Protein AF-X1S7W1-F1 (afdb_monomer_lite)

Foldseek 3Di:
DPDPPDDDDPVRVVVVCVVDADPVGDDDDDDDDQDPDDDPPQDDDDDPPGDDDPPPPDDDPVNADPPDPDDPVVDPCVVVDDPVNQDPPRPDDPVNVPDPPLPPVRVVVVVVVDDPCPPPVDPPVQPAAEDDLCLQLVDQKDWDWAPLSVQNPPDPPDDTDDDDPPTDIDTDSVHRHDDPDDDDDDDQPPPFDDWDWDWDDPPPDIHTDDTRHTDDHPVVPPPPDPPDD

Radius of gyration: 50.56 Å; chains: 1; bounding box: 89×60×139 Å

Sequence (229 aa):
PTADQDAATRAYVLGRVALRLALTGGTMSGNIIMGGHKVTGLGQPLVQDQALRYSRAEIRNNEIAAAAAIAYSKLNLTGAVKAADIEAAAGIPLTKLEAAVCSETEAATLIANGDVDKLDGFHASELAQLATALLFQANAATGPMVLVSLINDNDTGNAATADAIDEYGEVDFISATLIKRWRQFGTTNNDGVGRWKLQYWDGDAWQDWETDIPTRTTANLVSSLPQSG

Structure (mmCIF, N/CA/C/O backbone):
data_AF-X1S7W1-F1
#
_entry.id   AF-X1S7W1-F1
#
loop_
_atom_site.group_PDB
_atom_site.id
_atom_site.type_symbol
_atom_site.label_atom_id
_atom_site.label_alt_id
_atom_site.label_comp_id
_atom_site.label_asym_id
_atom_site.label_entity_id
_atom_site.label_seq_id
_atom_site.pdbx_PDB_ins_code
_atom_site.Cartn_x
_atom_site.Cartn_y
_atom_site.Cartn_z
_atom_site.occupancy
_atom_site.B_iso_or_equiv
_atom_site.auth_seq_id
_atom_site.auth_comp_id
_atom_site.auth_asym_id
_atom_site.auth_atom_id
_atom_site.pdbx_PDB_model_num
ATOM 1 N N . PRO A 1 1 ? -43.806 -9.057 76.900 1.00 81.94 1 PRO A N 1
ATOM 2 C CA . PRO A 1 1 ? -42.992 -7.856 77.160 1.00 81.94 1 PRO A CA 1
ATOM 3 C C . PRO A 1 1 ? -43.361 -6.719 76.198 1.00 81.94 1 PRO A C 1
ATOM 5 O O . PRO A 1 1 ? -43.155 -6.829 74.990 1.00 81.94 1 PRO A O 1
ATOM 8 N N . THR A 1 2 ? -43.990 -5.687 76.746 1.00 83.38 2 THR A N 1
ATOM 9 C CA . THR A 1 2 ? -44.346 -4.429 76.077 1.00 83.38 2 THR A CA 1
ATOM 10 C C . THR A 1 2 ? -43.413 -3.284 76.473 1.00 83.38 2 THR A C 1
ATOM 12 O O . THR A 1 2 ? -43.259 -2.359 75.684 1.00 83.38 2 THR A O 1
ATOM 15 N N . ALA A 1 3 ? -42.776 -3.356 77.646 1.00 86.69 3 ALA A N 1
ATOM 16 C CA . ALA A 1 3 ? -41.708 -2.452 78.071 1.00 86.69 3 ALA A CA 1
ATOM 17 C C . ALA A 1 3 ? -40.324 -3.119 77.951 1.00 86.69 3 ALA A C 1
ATOM 19 O O . ALA A 1 3 ? -40.213 -4.347 77.993 1.00 86.69 3 ALA A O 1
ATOM 20 N N . ASP A 1 4 ? -39.266 -2.309 77.838 1.00 83.62 4 ASP A N 1
ATOM 21 C CA . ASP A 1 4 ? -37.888 -2.787 77.644 1.00 83.62 4 ASP A CA 1
ATOM 22 C C . ASP A 1 4 ? -37.362 -3.631 78.822 1.00 83.62 4 ASP A C 1
ATOM 24 O O . ASP A 1 4 ? -36.532 -4.515 78.616 1.00 83.62 4 ASP A O 1
ATOM 28 N N . GLN A 1 5 ? -37.847 -3.393 80.049 1.00 91.44 5 GLN A N 1
ATOM 29 C CA . GLN A 1 5 ? -37.446 -4.137 81.255 1.00 91.44 5 GLN A CA 1
ATOM 30 C C . GLN A 1 5 ? -38.358 -5.325 81.592 1.00 91.44 5 GLN A C 1
ATOM 32 O O . GLN A 1 5 ? -38.130 -6.008 82.593 1.00 91.44 5 GLN A O 1
ATOM 37 N N . ASP A 1 6 ? -39.388 -5.594 80.790 1.00 93.19 6 ASP A N 1
ATOM 38 C CA . ASP A 1 6 ? -40.268 -6.728 81.044 1.00 93.19 6 ASP A CA 1
ATOM 39 C C . ASP A 1 6 ? -39.502 -8.048 80.909 1.00 93.19 6 ASP A C 1
ATOM 41 O O . ASP A 1 6 ? -38.810 -8.299 79.917 1.00 93.19 6 ASP A O 1
ATOM 45 N N . ALA A 1 7 ? -39.711 -8.961 81.857 1.00 90.88 7 ALA A N 1
ATOM 46 C CA . ALA A 1 7 ? -39.223 -10.324 81.714 1.00 90.88 7 ALA A CA 1
ATOM 47 C C . ALA A 1 7 ? -39.830 -10.972 80.452 1.00 90.88 7 ALA A C 1
ATOM 49 O O . ALA A 1 7 ? -41.050 -11.020 80.264 1.00 90.88 7 ALA A O 1
ATOM 50 N N . ALA A 1 8 ? -38.972 -11.484 79.569 1.00 92.69 8 ALA A N 1
ATOM 51 C CA . ALA A 1 8 ? -39.379 -12.192 78.362 1.00 92.69 8 ALA A CA 1
ATOM 52 C C . ALA A 1 8 ? -39.206 -13.703 78.540 1.00 92.69 8 ALA A C 1
ATOM 54 O O . ALA A 1 8 ? -38.184 -14.174 79.039 1.00 92.69 8 ALA A O 1
ATOM 55 N N . THR A 1 9 ? -40.186 -14.487 78.087 1.00 93.62 9 THR A N 1
ATOM 56 C CA . THR A 1 9 ? -40.044 -15.946 78.074 1.00 93.62 9 THR A CA 1
ATOM 57 C C . THR A 1 9 ? -38.986 -16.358 77.049 1.00 93.62 9 THR A C 1
ATOM 59 O O . THR A 1 9 ? -38.856 -15.748 75.983 1.00 93.62 9 THR A O 1
ATOM 62 N N . ARG A 1 10 ? -38.243 -17.435 77.332 1.00 94.12 10 ARG A N 1
ATOM 63 C CA . ARG A 1 10 ? -37.229 -17.978 76.410 1.00 94.12 10 ARG A CA 1
ATOM 64 C C . ARG A 1 10 ? -37.803 -18.228 75.012 1.00 94.12 10 ARG A C 1
ATOM 66 O O . ARG A 1 10 ? -37.156 -17.899 74.025 1.00 94.12 10 ARG A O 1
ATOM 73 N N . ALA A 1 11 ? -39.022 -18.764 74.933 1.00 94.06 11 ALA A N 1
ATOM 74 C CA . ALA A 1 11 ? -39.711 -19.019 73.670 1.00 94.06 11 ALA A CA 1
ATOM 75 C C . ALA A 1 11 ? -39.938 -17.732 72.860 1.00 94.06 11 ALA A C 1
AT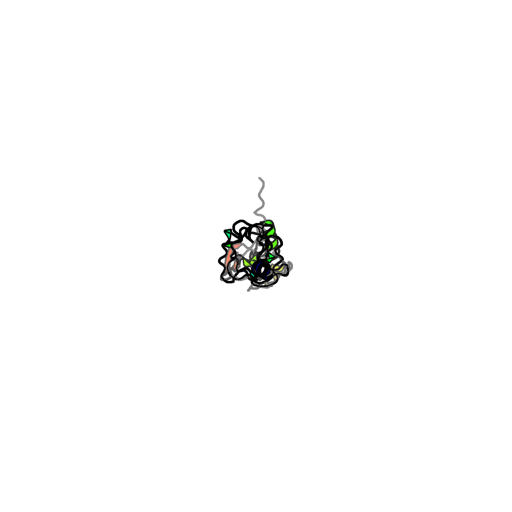OM 77 O O . ALA A 1 11 ? -39.667 -17.711 71.662 1.00 94.06 11 ALA A O 1
ATOM 78 N N . TYR A 1 12 ? -40.360 -16.643 73.514 1.00 93.38 12 TYR A N 1
ATOM 79 C CA . TYR A 1 12 ? -40.532 -15.349 72.854 1.00 93.38 12 TYR A CA 1
ATOM 80 C C . TYR A 1 12 ? -39.203 -14.810 72.308 1.00 93.38 12 TYR A C 1
ATOM 82 O O . TYR A 1 12 ? -39.130 -14.407 71.147 1.00 93.38 12 TYR A O 1
ATOM 90 N N . VAL A 1 13 ? -38.137 -14.839 73.117 1.00 93.00 13 VAL A N 1
ATOM 91 C CA . VAL A 1 13 ? -36.808 -14.362 72.695 1.00 93.00 13 VAL A CA 1
ATOM 92 C C . VAL A 1 13 ? -36.281 -15.185 71.517 1.00 93.00 13 VAL A C 1
ATOM 94 O O . VAL A 1 13 ? -35.845 -14.607 70.522 1.00 93.00 13 VAL A O 1
ATOM 97 N N . LEU A 1 14 ? -36.380 -16.516 71.581 1.00 93.88 14 LEU A N 1
ATOM 98 C CA . LEU A 1 14 ? -35.969 -17.406 70.491 1.00 93.88 14 LEU A CA 1
ATOM 99 C C . LEU A 1 14 ? -36.768 -17.150 69.207 1.00 93.88 14 LEU A C 1
ATOM 101 O O . LEU A 1 14 ? -36.172 -17.067 68.136 1.00 93.88 14 LEU A O 1
ATOM 105 N N . GLY A 1 15 ? -38.084 -16.943 69.312 1.00 92.75 15 GLY A N 1
ATOM 106 C CA . GLY A 1 15 ? -38.931 -16.609 68.166 1.00 92.75 15 GLY A CA 1
ATOM 107 C C . GLY A 1 15 ? -38.526 -15.299 67.486 1.00 92.75 15 GLY A C 1
ATOM 108 O O . GLY A 1 15 ? -38.516 -15.219 66.263 1.00 92.75 15 GLY A O 1
ATOM 109 N N . ARG A 1 16 ? -38.122 -14.278 68.255 1.00 91.62 16 ARG A N 1
ATOM 110 C CA . ARG A 1 16 ? -37.610 -13.013 67.697 1.00 91.62 16 ARG A CA 1
ATOM 111 C C . ARG A 1 16 ? -36.229 -13.162 67.061 1.00 91.62 16 ARG A C 1
ATOM 113 O O . ARG A 1 16 ? -35.977 -12.559 66.022 1.00 91.62 16 ARG A O 1
ATOM 120 N N . VAL A 1 17 ? -35.328 -13.924 67.683 1.00 92.19 17 VAL A N 1
ATOM 121 C CA . VAL A 1 17 ? -33.969 -14.158 67.164 1.00 92.19 17 VAL A CA 1
ATOM 122 C C . VAL A 1 17 ? -34.005 -14.954 65.860 1.00 92.19 17 VAL A C 1
ATOM 124 O O . VAL A 1 17 ? -33.255 -14.625 64.949 1.00 92.19 17 VAL A O 1
ATOM 127 N N . ALA A 1 18 ? -34.917 -15.920 65.730 1.00 90.62 18 ALA A N 1
ATOM 128 C CA . ALA A 1 18 ? -35.082 -16.726 64.519 1.00 90.62 18 ALA A CA 1
ATOM 129 C C . ALA A 1 18 ? -35.488 -15.919 63.268 1.00 90.62 18 ALA A C 1
ATOM 131 O O . ALA A 1 18 ? -35.354 -16.415 62.155 1.00 90.62 18 ALA A O 1
ATOM 132 N N . LEU A 1 19 ? -35.957 -14.676 63.432 1.00 90.25 19 LEU A N 1
ATOM 133 C CA . LEU A 1 19 ? -36.280 -13.765 62.326 1.00 90.25 19 LEU A CA 1
ATOM 134 C C . LEU A 1 19 ? -35.071 -12.947 61.838 1.00 90.25 19 LEU A C 1
ATOM 136 O O . LEU A 1 19 ? -35.206 -12.152 60.910 1.00 90.25 19 LEU A O 1
ATOM 140 N N . ARG A 1 20 ? -33.904 -13.079 62.480 1.00 90.88 20 ARG A N 1
ATOM 141 C CA . ARG A 1 20 ? -32.674 -12.359 62.125 1.00 90.88 20 ARG A CA 1
ATOM 142 C C . ARG A 1 20 ? -31.695 -13.286 61.409 1.00 90.88 20 ARG A C 1
ATOM 144 O O . ARG A 1 20 ? -31.643 -14.480 61.687 1.00 90.88 20 ARG A O 1
ATOM 151 N N . LEU A 1 21 ? -30.870 -12.717 60.532 1.00 90.69 21 LEU A N 1
ATOM 152 C CA . LEU A 1 21 ? -29.753 -13.435 59.918 1.00 90.69 21 LEU A CA 1
ATOM 153 C C . LEU A 1 21 ? -28.643 -13.674 60.954 1.00 90.69 21 LEU A C 1
ATOM 155 O O . LEU A 1 21 ? -28.304 -12.770 61.721 1.00 90.69 21 LEU A O 1
ATOM 159 N N . ALA A 1 22 ? -28.069 -14.877 60.979 1.00 90.38 22 ALA A N 1
ATOM 160 C CA . ALA A 1 22 ? -26.964 -15.201 61.877 1.00 90.38 22 ALA A CA 1
ATOM 161 C C . ALA A 1 22 ? -25.649 -14.527 61.436 1.00 90.38 22 ALA A C 1
ATOM 163 O O . ALA A 1 22 ? -25.428 -14.271 60.254 1.00 90.38 22 ALA A O 1
ATOM 164 N N . LEU A 1 23 ? -24.736 -14.293 62.387 1.00 90.56 23 LEU A N 1
ATOM 165 C CA . LEU A 1 23 ? -23.399 -13.726 62.129 1.00 90.56 23 LEU A CA 1
ATOM 166 C C . LEU A 1 23 ? -22.520 -14.633 61.257 1.00 90.56 23 LEU A C 1
ATOM 168 O O . LEU A 1 23 ? -21.666 -14.147 60.524 1.00 90.56 23 LEU A O 1
ATOM 172 N N . THR A 1 24 ? -22.752 -15.945 61.308 1.00 91.56 24 THR A N 1
ATOM 173 C CA . THR A 1 24 ? -22.126 -16.936 60.419 1.00 91.56 24 THR A CA 1
ATOM 174 C C . THR A 1 24 ? -22.690 -16.895 58.994 1.00 91.56 24 THR A C 1
ATOM 176 O O . THR A 1 24 ? -22.253 -17.666 58.146 1.00 91.56 24 THR A O 1
ATOM 179 N N . GLY A 1 25 ? -23.668 -16.023 58.730 1.00 88.69 25 GLY A N 1
ATOM 180 C CA . GLY A 1 25 ? -24.408 -15.942 57.478 1.00 88.69 25 GLY A CA 1
ATOM 181 C C . GLY A 1 25 ? -25.674 -16.801 57.469 1.00 88.69 25 GLY A C 1
ATOM 182 O O . GLY A 1 25 ? -26.076 -17.393 58.471 1.00 88.69 25 GLY A O 1
ATOM 183 N N . GLY A 1 26 ? -26.321 -16.836 56.309 1.00 89.38 26 GLY A N 1
ATOM 184 C CA . GLY A 1 26 ? -27.536 -17.598 56.032 1.00 89.38 26 GLY A CA 1
ATOM 185 C C . GLY A 1 26 ? -28.125 -17.190 54.682 1.00 89.38 26 GLY A C 1
ATOM 186 O O . GLY A 1 26 ? -27.604 -16.295 54.015 1.00 89.38 26 GLY A O 1
ATOM 187 N N . THR A 1 27 ? -29.213 -17.836 54.274 1.00 89.94 27 THR A N 1
ATOM 188 C CA . THR A 1 27 ? -29.886 -17.534 53.006 1.00 89.94 27 THR A CA 1
ATOM 189 C C . THR A 1 27 ? -30.997 -16.519 53.234 1.00 89.94 27 THR A C 1
ATOM 191 O O . THR A 1 27 ? -31.949 -16.782 53.964 1.00 89.94 27 THR A O 1
ATOM 194 N N . MET A 1 28 ? -30.899 -15.367 52.578 1.00 91.19 28 MET A N 1
ATOM 195 C CA . MET A 1 28 ? -32.043 -14.478 52.386 1.00 91.19 28 MET A CA 1
ATOM 196 C C . MET A 1 28 ? -32.715 -14.856 51.064 1.00 91.19 28 MET A C 1
ATOM 198 O O . MET A 1 28 ? -32.025 -15.104 50.078 1.00 91.19 28 MET A O 1
ATOM 202 N N . SER A 1 29 ? -34.044 -14.936 51.043 1.00 89.25 29 SER A N 1
ATOM 203 C CA . SER A 1 29 ? -34.818 -15.211 49.826 1.00 89.25 29 SER A CA 1
ATOM 204 C C . SER A 1 29 ? -35.729 -14.030 49.499 1.00 89.25 29 SER A C 1
ATOM 206 O O . SER A 1 29 ? -36.158 -13.305 50.397 1.00 89.25 29 SER A O 1
ATOM 208 N N . GLY A 1 30 ? -36.002 -13.831 48.207 1.00 92.94 30 GLY A N 1
ATOM 209 C CA . GLY A 1 30 ? -36.738 -12.670 47.704 1.00 92.94 30 GLY A CA 1
ATOM 210 C C . GLY A 1 30 ? -35.870 -11.420 47.520 1.00 92.94 30 GLY A C 1
ATOM 211 O O . GLY A 1 30 ? -34.664 -11.420 47.767 1.00 92.94 30 GLY A O 1
ATOM 212 N N . ASN A 1 31 ? -36.498 -10.343 47.049 1.00 92.44 31 ASN A N 1
ATOM 213 C CA . ASN A 1 31 ? -35.814 -9.079 46.779 1.00 92.44 31 ASN A CA 1
ATOM 214 C C . ASN A 1 31 ? -35.481 -8.346 48.086 1.00 92.44 31 ASN A C 1
ATOM 216 O O . ASN A 1 31 ? -36.351 -8.159 48.936 1.00 92.44 31 ASN A O 1
ATOM 220 N N . ILE A 1 32 ? -34.247 -7.853 48.207 1.00 92.38 32 ILE A N 1
ATOM 221 C CA . ILE A 1 32 ? -33.815 -7.001 49.321 1.00 92.38 32 ILE A CA 1
ATOM 222 C C . ILE A 1 32 ? -33.783 -5.549 48.839 1.00 92.38 32 ILE A C 1
ATOM 224 O O . ILE A 1 32 ? -32.944 -5.170 48.023 1.00 92.38 32 ILE A O 1
ATOM 228 N N . ILE A 1 33 ? -34.692 -4.721 49.350 1.00 93.25 33 ILE A N 1
ATOM 229 C CA . ILE A 1 33 ? -34.728 -3.285 49.049 1.00 93.25 33 ILE A CA 1
ATOM 230 C C . ILE A 1 33 ? -33.771 -2.563 50.008 1.00 93.25 33 ILE A C 1
ATOM 232 O O . ILE A 1 33 ? -34.064 -2.435 51.192 1.00 93.25 33 ILE A O 1
ATOM 236 N N . MET A 1 34 ? -32.637 -2.073 49.497 1.00 92.19 34 MET A N 1
ATOM 237 C CA . MET A 1 34 ? -31.621 -1.352 50.290 1.00 92.19 34 MET A CA 1
ATOM 238 C C . MET A 1 34 ? -31.786 0.177 50.277 1.00 92.19 34 MET A C 1
ATOM 240 O O . MET A 1 34 ? -31.045 0.883 50.961 1.00 92.19 34 MET A O 1
ATOM 244 N N . GLY A 1 35 ? -32.734 0.714 49.502 1.00 94.19 35 GLY A N 1
ATOM 245 C CA . GLY A 1 35 ? -32.912 2.160 49.344 1.00 94.19 35 GLY A CA 1
ATOM 246 C C . GLY A 1 35 ? -31.608 2.856 48.927 1.00 94.19 35 GLY A C 1
ATOM 247 O O . GLY A 1 35 ? -30.903 2.385 48.041 1.00 94.19 35 GLY A O 1
ATOM 248 N N . GLY A 1 36 ? -31.272 3.964 49.592 1.00 92.44 36 GLY A N 1
ATOM 249 C CA . GLY A 1 36 ? -30.003 4.679 49.399 1.00 92.44 36 GLY A CA 1
ATOM 250 C C . GLY A 1 36 ? -28.839 4.173 50.263 1.00 92.44 36 GLY A C 1
ATOM 251 O O . GLY A 1 36 ? -27.801 4.835 50.329 1.00 92.44 36 GLY A O 1
ATOM 252 N N . HIS A 1 37 ? -28.994 3.053 50.979 1.00 93.62 37 HIS A N 1
ATOM 253 C CA . HIS A 1 37 ? -27.964 2.559 51.892 1.00 93.62 37 HIS A CA 1
ATOM 254 C C . HIS A 1 37 ? -26.815 1.873 51.142 1.00 93.62 37 HIS A C 1
ATOM 256 O O . HIS A 1 37 ? -27.015 1.104 50.203 1.00 93.62 37 HIS A O 1
ATOM 262 N N . LYS A 1 38 ? -25.580 2.131 51.590 1.00 90.44 38 LYS A N 1
ATOM 263 C CA . LYS A 1 38 ? -24.372 1.511 51.034 1.00 90.44 38 LYS A CA 1
ATOM 264 C C . LYS A 1 38 ? -24.205 0.089 51.569 1.00 90.44 38 LYS A C 1
ATOM 266 O O . LYS A 1 38 ? -24.305 -0.126 52.774 1.00 90.44 38 LYS A O 1
ATOM 271 N N . VAL A 1 39 ? -23.841 -0.848 50.696 1.00 89.56 39 VAL A N 1
ATOM 272 C CA . VAL A 1 39 ? -23.351 -2.176 51.094 1.00 89.56 39 VAL A CA 1
ATOM 273 C C . VAL A 1 39 ? -21.827 -2.127 51.134 1.00 89.56 39 VAL A C 1
ATOM 275 O O . VAL A 1 39 ? -21.168 -2.053 50.097 1.00 89.56 39 VAL A O 1
ATOM 278 N N . THR A 1 40 ? -21.254 -2.104 52.334 1.00 88.56 40 THR A N 1
ATOM 279 C CA . THR A 1 40 ? -19.801 -2.061 52.546 1.00 88.56 40 THR A CA 1
ATOM 280 C C . THR A 1 40 ? -19.249 -3.460 52.831 1.00 88.56 40 THR A C 1
ATOM 282 O O . THR A 1 40 ? -19.982 -4.363 53.220 1.00 88.56 40 THR A O 1
ATOM 285 N N . GLY A 1 41 ? -17.951 -3.674 52.584 1.00 86.25 41 GLY A N 1
ATOM 286 C CA . GLY A 1 41 ? -17.286 -4.952 52.890 1.00 86.25 41 GLY A CA 1
ATOM 287 C C . GLY A 1 41 ? -17.560 -6.114 51.921 1.00 86.25 41 GLY A C 1
ATOM 288 O O . GLY A 1 41 ? -17.067 -7.211 52.155 1.00 86.25 41 GLY A O 1
ATOM 289 N N . LEU A 1 42 ? -18.284 -5.897 50.816 1.00 87.44 42 LEU A N 1
ATOM 290 C CA . LEU A 1 42 ? -18.514 -6.903 49.763 1.00 87.44 42 LEU A CA 1
ATOM 291 C C . LEU A 1 42 ? -17.194 -7.446 49.201 1.00 87.44 42 LEU A C 1
ATOM 293 O O . LEU A 1 42 ? -16.434 -6.663 48.646 1.00 87.44 42 LEU A O 1
ATOM 297 N N . GLY A 1 43 ? -16.912 -8.746 49.310 1.00 82.88 43 GLY A N 1
ATOM 298 C CA . GLY A 1 43 ? -15.687 -9.370 48.783 1.00 82.88 43 GLY A CA 1
ATOM 299 C C . GLY A 1 43 ? -15.536 -9.293 47.254 1.00 82.88 43 GLY A C 1
ATOM 300 O O . GLY A 1 43 ? -16.408 -8.786 46.549 1.00 82.88 43 GLY A O 1
ATOM 301 N N . GLN A 1 44 ? -14.406 -9.776 46.723 1.00 79.94 44 GLN A N 1
ATOM 302 C CA . GLN A 1 44 ? -14.259 -9.941 45.272 1.00 79.94 44 GLN A CA 1
ATOM 303 C C . GLN A 1 44 ? -15.141 -11.104 44.792 1.00 79.94 44 GLN A C 1
ATOM 305 O O . GLN A 1 44 ? -15.097 -12.161 45.422 1.00 79.94 44 GLN A O 1
ATOM 310 N N . PRO A 1 45 ? -15.890 -10.951 43.685 1.00 82.19 45 PRO A N 1
ATOM 311 C CA . PRO A 1 45 ? -16.644 -12.062 43.137 1.00 82.19 45 PRO A CA 1
ATOM 312 C C . PRO A 1 45 ? -15.706 -13.099 42.501 1.00 82.19 45 PRO A C 1
ATOM 314 O O . PRO A 1 45 ? -14.786 -12.735 41.765 1.00 82.19 45 PRO A O 1
ATOM 317 N N . LEU A 1 46 ? -15.937 -14.374 42.810 1.00 81.12 46 LEU A N 1
ATOM 318 C CA . LEU A 1 46 ? -15.171 -15.544 42.375 1.00 81.12 46 LEU A CA 1
ATOM 319 C C . LEU A 1 46 ? -15.956 -16.454 41.421 1.00 81.12 46 LEU A C 1
ATOM 321 O O . LEU A 1 46 ? -15.344 -17.192 40.657 1.00 81.12 46 LEU A O 1
ATOM 325 N N . VAL A 1 47 ? -17.291 -16.414 41.464 1.00 81.19 47 VAL A N 1
ATOM 326 C CA . VAL A 1 47 ? -18.173 -17.259 40.643 1.00 81.19 47 VAL A CA 1
ATOM 327 C C . VAL A 1 47 ? -19.341 -16.455 40.076 1.00 81.19 47 VAL A C 1
ATOM 329 O O . VAL A 1 47 ? -19.593 -15.322 40.496 1.00 81.19 47 VAL A O 1
ATOM 332 N N . GLN A 1 48 ? -20.045 -17.059 39.118 1.00 77.50 48 GLN A N 1
ATOM 333 C CA . GLN A 1 48 ? -21.293 -16.537 38.568 1.00 77.50 48 GLN A CA 1
ATOM 334 C C . GLN A 1 48 ? -22.323 -16.296 39.691 1.00 77.50 48 GLN A C 1
ATOM 336 O O . GLN A 1 48 ? -22.301 -16.970 40.720 1.00 77.50 48 GLN A O 1
ATOM 341 N N . ASP A 1 49 ? -23.179 -15.289 39.506 1.00 81.50 49 ASP A N 1
ATOM 342 C CA . ASP A 1 49 ? -24.246 -14.870 40.434 1.00 81.50 49 ASP A CA 1
ATOM 343 C C . ASP A 1 49 ? -23.795 -14.188 41.741 1.00 81.50 49 ASP A C 1
ATOM 345 O O . ASP A 1 49 ? -24.595 -13.961 42.651 1.00 81.50 49 ASP A O 1
ATOM 349 N N . GLN A 1 50 ? -22.528 -13.780 41.837 1.00 85.25 50 GLN A N 1
ATOM 350 C CA . GLN A 1 50 ? -22.054 -12.918 42.923 1.00 85.25 50 GLN A CA 1
ATOM 351 C C . GLN A 1 50 ? -22.181 -11.426 42.582 1.00 85.25 50 GLN A C 1
ATOM 353 O O . GLN A 1 50 ? -22.096 -11.013 41.427 1.00 85.25 50 GLN A O 1
ATOM 358 N N . ALA A 1 51 ? -22.351 -10.589 43.608 1.00 85.12 51 ALA A N 1
ATOM 359 C CA . ALA A 1 51 ? -22.468 -9.143 43.436 1.00 85.12 51 ALA A CA 1
ATOM 360 C C . ALA A 1 51 ? -21.139 -8.502 42.982 1.00 85.12 51 ALA A C 1
ATOM 362 O O . ALA A 1 51 ? -20.081 -8.734 43.572 1.00 85.12 51 ALA A O 1
ATOM 363 N N . LEU A 1 52 ? -21.205 -7.644 41.958 1.00 79.06 52 LEU A N 1
ATOM 364 C CA . LEU A 1 52 ? -20.067 -6.893 41.416 1.00 79.06 52 LEU A CA 1
ATOM 365 C C . LEU A 1 52 ? -19.965 -5.500 42.062 1.00 79.06 52 LEU A C 1
ATOM 367 O O . LEU A 1 52 ? -20.969 -4.830 42.300 1.00 79.06 52 LEU A O 1
ATOM 371 N N . ARG A 1 53 ? -18.736 -5.032 42.323 1.00 81.12 53 ARG A N 1
ATOM 372 C CA . ARG A 1 53 ? -18.478 -3.639 42.726 1.00 81.12 53 ARG A CA 1
ATOM 373 C C . ARG A 1 53 ? -18.401 -2.762 41.475 1.00 81.12 53 ARG A C 1
ATOM 375 O O . ARG A 1 53 ? -17.642 -3.086 40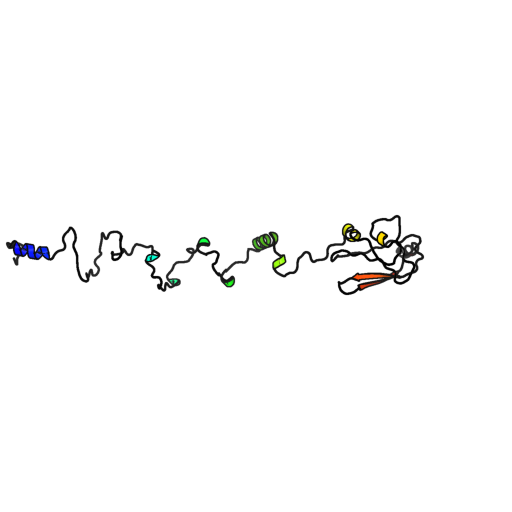.567 1.00 81.12 53 ARG A O 1
ATOM 382 N N . TYR A 1 54 ? -19.070 -1.608 41.485 1.00 70.12 54 TYR A N 1
ATOM 383 C CA . TYR A 1 54 ? -19.031 -0.621 40.390 1.00 70.12 54 TYR A CA 1
ATOM 384 C C . TYR A 1 54 ? -17.604 -0.161 40.014 1.00 70.12 54 TYR A C 1
ATOM 386 O O . TYR A 1 54 ? -17.362 0.273 38.899 1.00 70.12 54 TYR A O 1
ATOM 394 N N . SER A 1 55 ? -16.635 -0.279 40.931 1.00 64.50 55 SER A N 1
ATOM 395 C CA . SER A 1 55 ? -15.245 0.143 40.725 1.00 64.50 55 SER A CA 1
ATOM 396 C C . SER A 1 55 ? -14.317 -0.919 40.121 1.00 64.50 55 SER A C 1
ATOM 398 O O . SER A 1 55 ? -13.108 -0.688 40.089 1.00 64.50 55 SER A O 1
ATOM 400 N N . ARG A 1 56 ? -14.806 -2.088 39.676 1.00 60.03 56 ARG A N 1
ATOM 401 C CA . ARG A 1 56 ? -14.022 -2.862 38.700 1.00 60.03 56 ARG A CA 1
ATOM 402 C C . ARG A 1 56 ? -14.112 -2.091 37.382 1.00 60.03 56 ARG A C 1
ATOM 404 O O . ARG A 1 56 ? -15.047 -2.260 36.619 1.00 60.03 56 ARG A O 1
ATOM 411 N N . ALA A 1 57 ? -13.163 -1.178 37.196 1.00 56.47 57 ALA A N 1
ATOM 412 C CA . ALA A 1 57 ? -13.055 -0.281 36.048 1.00 56.47 57 ALA A CA 1
ATOM 413 C C . ALA A 1 57 ? -12.659 -0.999 34.742 1.00 56.47 57 ALA A C 1
ATOM 415 O O . ALA A 1 57 ? -12.524 -0.355 33.708 1.00 56.47 57 ALA A O 1
ATOM 416 N N . GLU A 1 58 ? -12.474 -2.318 34.784 1.00 70.38 58 GLU A N 1
ATOM 417 C CA . GLU A 1 58 ? -12.077 -3.133 33.642 1.00 70.38 58 GLU A CA 1
ATOM 418 C C . GLU A 1 58 ? -13.208 -4.100 33.306 1.00 70.38 58 GLU A C 1
ATOM 420 O O . GLU A 1 58 ? -13.574 -4.942 34.127 1.00 70.38 58 GLU A O 1
ATOM 425 N N . ILE A 1 59 ? -13.751 -3.954 32.099 1.00 78.94 59 ILE A N 1
ATOM 426 C CA . ILE A 1 59 ? -14.676 -4.907 31.488 1.00 78.94 59 ILE A CA 1
ATOM 427 C C . ILE A 1 59 ? -13.833 -6.058 30.930 1.00 78.94 59 ILE A C 1
ATOM 429 O O . ILE A 1 59 ? -12.923 -5.825 30.135 1.00 78.94 59 ILE A O 1
ATOM 433 N N . ARG A 1 60 ? -14.117 -7.297 31.331 1.00 73.12 60 ARG A N 1
ATOM 434 C CA . ARG A 1 60 ? -13.470 -8.498 30.778 1.00 73.12 60 ARG A CA 1
ATOM 435 C C . ARG A 1 60 ? -14.196 -8.994 29.528 1.00 73.12 60 ARG A C 1
ATOM 437 O O . ARG A 1 60 ? -15.396 -8.789 29.374 1.00 73.12 60 ARG A O 1
ATOM 444 N N . ASN A 1 61 ? -13.501 -9.752 28.676 1.00 72.75 61 ASN A N 1
ATOM 445 C CA . ASN A 1 61 ? -14.083 -10.294 27.437 1.00 72.75 61 ASN A CA 1
ATOM 446 C C . ASN A 1 61 ? -15.347 -11.140 27.668 1.00 72.75 61 ASN A C 1
ATOM 448 O O . ASN A 1 61 ? -16.267 -11.085 26.863 1.00 72.75 61 ASN A O 1
ATOM 452 N N . ASN A 1 62 ? -15.421 -11.900 28.764 1.00 71.25 62 ASN A N 1
ATOM 453 C CA . ASN A 1 62 ? -16.591 -12.723 29.087 1.00 71.25 62 ASN A CA 1
ATOM 454 C C . ASN A 1 62 ? -17.780 -11.922 29.652 1.00 71.25 62 ASN A C 1
ATOM 456 O O . ASN A 1 62 ? -18.875 -12.466 29.760 1.00 71.25 62 ASN A O 1
ATOM 460 N N . GLU A 1 63 ? -17.571 -10.659 30.027 1.00 75.25 63 GLU A N 1
ATOM 461 C CA . GLU A 1 63 ? -18.624 -9.749 30.496 1.00 75.25 63 GLU A CA 1
ATOM 462 C C . GLU A 1 63 ? -19.303 -9.021 29.320 1.00 75.25 63 GLU A C 1
ATOM 464 O O . GLU A 1 63 ? -20.377 -8.443 29.483 1.00 75.25 63 GLU A O 1
ATOM 469 N N . ILE A 1 64 ? -18.718 -9.090 28.119 1.00 81.69 64 ILE A N 1
ATOM 470 C CA . ILE A 1 64 ? -19.316 -8.601 26.877 1.00 81.69 64 ILE A CA 1
ATOM 471 C C . ILE A 1 64 ? -20.062 -9.761 26.214 1.00 81.69 64 ILE A C 1
ATOM 473 O O . ILE A 1 64 ? -19.460 -10.720 25.735 1.00 81.69 64 ILE A O 1
ATOM 477 N N . ALA A 1 65 ? -21.393 -9.687 26.173 1.00 80.69 65 ALA A N 1
ATOM 478 C CA . ALA A 1 65 ? -22.192 -10.670 25.447 1.00 80.69 65 ALA A CA 1
ATOM 479 C C . ALA A 1 65 ? -21.848 -10.651 23.947 1.00 80.69 65 ALA A C 1
ATOM 481 O O . ALA A 1 65 ? -21.654 -9.584 23.370 1.00 80.69 65 ALA A O 1
ATOM 482 N N . ALA A 1 66 ? -21.871 -11.812 23.284 1.00 80.25 66 ALA A N 1
ATOM 483 C CA . ALA A 1 66 ? -21.562 -11.911 21.851 1.00 80.25 66 ALA A CA 1
ATOM 484 C C . ALA A 1 66 ? -22.474 -11.040 20.957 1.00 80.25 66 ALA A C 1
ATOM 486 O O . ALA A 1 66 ? -22.068 -10.624 19.878 1.00 80.25 66 ALA A O 1
ATOM 487 N N . ALA A 1 67 ? -23.693 -10.736 21.416 1.00 82.75 67 ALA A N 1
ATOM 488 C CA . ALA A 1 67 ? -24.656 -9.873 20.726 1.00 82.75 67 ALA A CA 1
ATOM 489 C C . ALA A 1 67 ? -24.657 -8.413 21.229 1.00 82.75 67 ALA A C 1
ATOM 491 O O . ALA A 1 67 ? -25.585 -7.658 20.935 1.00 82.75 67 ALA A O 1
ATOM 492 N N . ALA A 1 68 ? -23.673 -8.004 22.035 1.00 84.56 68 ALA A N 1
ATOM 493 C CA . ALA A 1 68 ? -23.634 -6.659 22.594 1.00 84.56 68 ALA A CA 1
ATOM 494 C C . ALA A 1 68 ? -23.412 -5.606 21.494 1.00 84.56 68 ALA A C 1
ATOM 496 O O . ALA A 1 68 ? -22.355 -5.538 20.871 1.00 84.56 68 ALA A O 1
ATOM 497 N N . ALA A 1 69 ? -24.396 -4.727 21.297 1.00 85.06 69 ALA A N 1
ATOM 498 C CA . ALA A 1 69 ? -24.275 -3.560 20.429 1.00 85.06 69 ALA A CA 1
ATOM 499 C C . ALA A 1 69 ? -23.547 -2.419 21.165 1.00 85.06 69 ALA A C 1
ATOM 501 O O . ALA A 1 69 ? -24.172 -1.513 21.725 1.00 85.06 69 ALA A O 1
ATOM 502 N N . ILE A 1 70 ? -22.213 -2.470 21.204 1.00 83.75 70 ILE A N 1
ATOM 503 C CA . ILE A 1 70 ? -21.397 -1.420 21.826 1.00 83.75 70 ILE A CA 1
ATOM 504 C C . ILE A 1 70 ? -21.149 -0.306 20.806 1.00 83.75 70 ILE A C 1
ATOM 506 O O . ILE A 1 70 ? -20.385 -0.461 19.859 1.00 83.75 70 ILE A O 1
ATOM 510 N N . ALA A 1 71 ? -21.802 0.839 21.003 1.00 82.69 71 ALA A N 1
ATOM 511 C CA . ALA A 1 71 ? -21.588 2.008 20.159 1.00 82.69 71 ALA A CA 1
ATOM 512 C C . ALA A 1 71 ? -20.165 2.565 20.335 1.00 82.69 71 ALA A C 1
ATOM 514 O O . ALA A 1 71 ? -19.737 2.827 21.460 1.00 82.69 71 ALA A O 1
ATOM 515 N N . TYR A 1 72 ? -19.475 2.834 19.224 1.00 76.12 72 TYR A N 1
ATOM 516 C CA . TYR A 1 72 ? -18.096 3.338 19.222 1.00 76.12 72 TYR A CA 1
ATOM 517 C C . TYR A 1 72 ? -17.904 4.634 20.025 1.00 76.12 72 TYR A C 1
ATOM 519 O O . TYR A 1 72 ? -16.882 4.789 20.679 1.00 76.12 72 TYR A O 1
ATOM 527 N N . SER A 1 73 ? -18.896 5.533 20.063 1.00 80.62 73 SER A N 1
ATOM 528 C CA . SER A 1 73 ? -18.824 6.789 20.834 1.00 80.62 73 SER A CA 1
ATOM 529 C C . SER A 1 73 ? -18.780 6.596 22.353 1.00 80.62 73 SER A C 1
ATOM 531 O O . SER A 1 73 ? -18.458 7.531 23.082 1.00 80.62 73 SER A O 1
ATOM 533 N N . LYS A 1 74 ? -19.111 5.396 22.842 1.00 77.56 74 LYS A N 1
ATOM 534 C CA . LYS A 1 74 ? -19.030 5.027 24.260 1.00 77.56 74 LYS A CA 1
ATOM 535 C C . LYS A 1 74 ? -17.703 4.347 24.620 1.00 77.56 74 LYS A C 1
ATOM 537 O O . LYS A 1 74 ? -17.478 4.080 25.797 1.00 77.56 74 LYS A O 1
ATOM 542 N N . LEU A 1 75 ? -16.837 4.076 23.639 1.00 82.44 75 LEU A N 1
ATOM 543 C CA . LEU A 1 75 ? -15.497 3.528 23.833 1.00 82.44 75 LEU A CA 1
ATOM 544 C C . LEU A 1 75 ? -14.463 4.645 23.643 1.00 82.44 75 LEU A C 1
ATOM 546 O O . LEU A 1 75 ? -14.402 5.273 22.589 1.00 82.44 75 LEU A O 1
ATOM 550 N N . ASN A 1 76 ? -13.627 4.897 24.652 1.00 76.69 76 ASN A N 1
ATOM 551 C CA . ASN A 1 76 ? -12.522 5.849 24.525 1.00 76.69 76 ASN A CA 1
ATOM 552 C C . ASN A 1 76 ? -11.359 5.205 23.748 1.00 76.69 76 ASN A C 1
ATOM 554 O O . ASN A 1 76 ? -10.422 4.683 24.346 1.00 76.69 76 ASN A O 1
ATOM 558 N N . LEU A 1 77 ? -11.463 5.185 22.418 1.00 81.50 77 LEU A N 1
ATOM 559 C CA . LEU A 1 77 ? -10.505 4.509 21.533 1.00 81.50 77 LEU A CA 1
ATOM 560 C C . LEU A 1 77 ? -9.323 5.395 21.106 1.00 81.50 77 LEU A C 1
ATOM 562 O O . LEU A 1 77 ? -8.366 4.894 20.512 1.00 81.50 77 LEU A O 1
ATOM 566 N N . THR A 1 78 ? -9.360 6.695 21.409 1.00 81.00 78 THR A N 1
ATOM 567 C CA . THR A 1 78 ? -8.307 7.651 21.040 1.00 81.00 78 THR A CA 1
ATOM 568 C C . THR A 1 78 ? -6.971 7.249 21.661 1.00 81.00 78 THR A C 1
ATOM 570 O O . THR A 1 78 ? -6.824 7.241 22.881 1.00 81.00 78 THR A O 1
ATOM 573 N N . GLY A 1 79 ? -5.994 6.896 20.820 1.00 74.44 79 GLY A N 1
ATOM 574 C CA . GLY A 1 79 ? -4.665 6.441 21.250 1.00 74.44 79 GLY A CA 1
ATOM 575 C C . GLY A 1 79 ? -4.635 5.064 21.930 1.00 74.44 79 GLY A C 1
ATOM 576 O O . GLY A 1 79 ? -3.561 4.608 22.317 1.00 74.44 79 GLY A O 1
ATOM 577 N N . ALA A 1 80 ? -5.786 4.398 22.076 1.00 83.00 80 ALA A N 1
ATOM 578 C CA . ALA A 1 80 ? -5.879 3.064 22.664 1.00 83.00 80 ALA A CA 1
ATOM 579 C C . ALA A 1 80 ? -5.595 1.958 21.637 1.00 83.00 80 ALA A C 1
ATOM 581 O O . ALA A 1 80 ? -5.043 0.928 22.010 1.00 83.00 80 ALA A O 1
ATOM 582 N N . VAL A 1 81 ? -5.934 2.188 20.362 1.00 85.62 81 VAL A N 1
ATOM 583 C CA . VAL A 1 81 ? -5.643 1.265 19.255 1.00 85.62 81 VAL A CA 1
ATOM 584 C C . VAL A 1 81 ? -4.207 1.480 18.772 1.00 85.62 81 VAL A C 1
ATOM 586 O O . VAL A 1 81 ? -3.853 2.569 18.318 1.00 85.62 81 VAL A O 1
ATOM 589 N N . LYS A 1 82 ? -3.377 0.443 18.874 1.00 84.88 82 LYS A N 1
ATOM 590 C CA . LYS A 1 82 ? -1.978 0.399 18.431 1.00 84.88 82 LYS A CA 1
ATOM 591 C C . LYS A 1 82 ? -1.855 -0.424 17.148 1.00 84.88 82 LYS A C 1
ATOM 593 O O . LYS A 1 82 ? -2.726 -1.217 16.817 1.00 84.88 82 LYS A O 1
ATOM 598 N N . ALA A 1 83 ? -0.720 -0.309 16.458 1.00 77.88 83 ALA A N 1
ATOM 599 C CA . ALA A 1 83 ? -0.449 -1.094 15.249 1.00 77.88 83 ALA A CA 1
ATOM 600 C C . ALA A 1 83 ? -0.535 -2.616 15.480 1.00 77.88 83 ALA A C 1
ATOM 602 O O . ALA A 1 83 ? -0.994 -3.339 14.608 1.00 77.88 83 ALA A O 1
ATOM 603 N N . ALA A 1 84 ? -0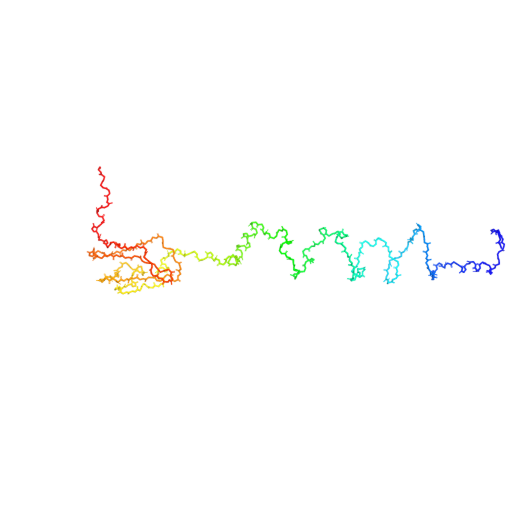.148 -3.096 16.668 1.00 83.56 84 ALA A N 1
ATOM 604 C CA . ALA A 1 84 ? -0.239 -4.514 17.023 1.00 83.56 84 ALA A CA 1
ATOM 605 C C . ALA A 1 84 ? -1.685 -5.026 17.175 1.00 83.56 84 ALA A C 1
ATOM 607 O O . ALA A 1 84 ? -1.898 -6.233 17.126 1.00 83.56 84 ALA A O 1
ATOM 608 N N . ASP A 1 85 ? -2.660 -4.128 17.355 1.00 87.62 85 ASP A N 1
ATOM 609 C CA . ASP A 1 85 ? -4.081 -4.487 17.434 1.00 87.62 85 ASP A CA 1
ATOM 610 C C . ASP A 1 85 ? -4.699 -4.686 16.037 1.00 87.62 85 ASP A C 1
ATOM 612 O O . ASP A 1 85 ? -5.806 -5.209 15.909 1.00 87.62 85 ASP A O 1
ATOM 616 N N . ILE A 1 86 ? -3.993 -4.268 14.982 1.00 86.44 86 ILE A N 1
ATOM 617 C CA . ILE A 1 86 ? -4.388 -4.457 13.589 1.00 86.44 86 ILE A CA 1
ATOM 618 C C . ILE A 1 86 ? -3.790 -5.784 13.112 1.00 86.44 86 ILE A C 1
ATOM 620 O O . ILE A 1 86 ? -2.576 -5.913 12.961 1.00 86.44 86 ILE A O 1
ATOM 624 N N . GLU A 1 87 ? -4.634 -6.788 12.873 1.00 85.00 87 GLU A N 1
ATOM 625 C CA . GLU A 1 87 ? -4.178 -8.059 12.303 1.00 85.00 87 GLU A CA 1
ATOM 626 C C . GLU A 1 87 ? -3.616 -7.867 10.884 1.00 85.00 87 GLU A C 1
ATOM 628 O O . GLU A 1 87 ? -4.080 -7.018 10.125 1.00 85.00 87 GLU A O 1
ATOM 633 N N . ALA A 1 88 ? -2.641 -8.688 10.484 1.00 73.81 88 ALA A N 1
ATOM 634 C CA . ALA A 1 88 ? -2.007 -8.567 9.165 1.00 73.81 88 ALA A CA 1
ATOM 635 C C . ALA A 1 88 ? -2.990 -8.764 7.991 1.00 73.81 88 ALA A C 1
ATOM 637 O O . ALA A 1 88 ? -2.749 -8.273 6.893 1.00 73.81 88 ALA A O 1
ATOM 638 N N . ALA A 1 89 ? -4.098 -9.473 8.226 1.00 80.69 89 ALA A N 1
ATOM 639 C CA . ALA A 1 89 ? -5.165 -9.693 7.252 1.00 80.69 89 ALA A CA 1
ATOM 640 C C . ALA A 1 89 ? -6.277 -8.629 7.309 1.00 80.69 89 ALA A C 1
ATOM 642 O O . ALA A 1 89 ? -7.278 -8.757 6.601 1.00 80.69 89 ALA A O 1
ATOM 643 N N . ALA A 1 90 ? -6.130 -7.588 8.136 1.00 81.75 90 ALA A N 1
ATOM 644 C CA . ALA A 1 90 ? -7.144 -6.560 8.274 1.00 81.75 90 ALA A CA 1
ATOM 645 C C . ALA A 1 90 ? -7.299 -5.842 6.930 1.00 81.75 90 ALA A C 1
ATOM 647 O O . ALA A 1 90 ? -6.389 -5.158 6.463 1.00 81.75 90 ALA A O 1
ATOM 648 N N . GLY A 1 91 ? -8.469 -5.985 6.306 1.00 79.12 91 GLY A N 1
ATOM 649 C CA . GLY A 1 91 ? -8.820 -5.317 5.054 1.00 79.12 91 GLY A CA 1
ATOM 650 C C . GLY A 1 91 ? -9.052 -3.819 5.248 1.00 79.12 91 GLY A C 1
ATOM 651 O O . GLY A 1 91 ? -10.167 -3.346 5.039 1.00 79.12 91 GLY A O 1
ATOM 652 N N . ILE A 1 92 ? -8.032 -3.080 5.694 1.00 82.00 92 ILE A N 1
ATOM 653 C CA . ILE A 1 92 ? -8.069 -1.627 5.867 1.00 82.00 92 ILE A CA 1
ATOM 654 C C . ILE A 1 92 ? -7.983 -0.996 4.474 1.00 82.00 92 ILE A C 1
ATOM 656 O O . ILE A 1 92 ? -6.925 -1.050 3.846 1.00 82.00 92 ILE A O 1
ATOM 660 N N . PRO A 1 93 ? -9.071 -0.394 3.959 1.00 74.94 93 PRO A N 1
ATOM 661 C CA . PRO A 1 93 ? -9.037 0.247 2.655 1.00 74.94 93 PRO A CA 1
ATOM 662 C C . PRO A 1 93 ? -8.063 1.422 2.691 1.00 74.94 93 PRO A C 1
ATOM 664 O O . PRO A 1 93 ? -8.073 2.198 3.649 1.00 74.94 93 PRO A O 1
ATOM 667 N N . LEU A 1 94 ? -7.287 1.599 1.622 1.00 68.00 94 LEU A N 1
ATOM 668 C CA . LEU A 1 94 ? -6.292 2.671 1.508 1.00 68.00 94 LEU A CA 1
ATOM 669 C C . LEU A 1 94 ? -6.886 4.067 1.773 1.00 68.00 94 LEU A C 1
ATOM 671 O O . LEU A 1 94 ? -6.238 4.911 2.377 1.00 68.00 94 LEU A O 1
ATOM 675 N N . THR A 1 95 ? -8.159 4.285 1.428 1.00 73.69 95 THR A N 1
ATOM 676 C CA . THR A 1 95 ? -8.891 5.543 1.672 1.00 73.69 95 THR A CA 1
ATOM 677 C C . THR A 1 95 ? -9.060 5.899 3.153 1.00 73.69 95 THR A C 1
ATOM 679 O O . THR A 1 95 ? -9.447 7.020 3.464 1.00 73.69 95 THR A O 1
ATOM 682 N N . LYS A 1 96 ? -8.854 4.942 4.066 1.00 72.88 96 LYS A N 1
ATOM 683 C CA . LYS A 1 96 ? -8.928 5.137 5.522 1.00 72.88 96 LYS A CA 1
ATOM 684 C C . LYS A 1 96 ? -7.554 5.319 6.171 1.00 72.88 96 LYS A C 1
ATOM 686 O O . LYS A 1 96 ? -7.489 5.522 7.380 1.00 72.88 96 LYS A O 1
ATOM 691 N N . LEU A 1 97 ? -6.474 5.232 5.396 1.00 78.88 97 LEU A N 1
ATOM 692 C CA . LEU A 1 97 ? -5.118 5.472 5.864 1.00 78.88 97 LEU A CA 1
ATOM 693 C C . LEU A 1 97 ? -4.767 6.929 5.548 1.00 78.88 97 LEU A C 1
ATOM 695 O O . LEU A 1 97 ? -4.308 7.248 4.457 1.00 78.88 97 LEU A O 1
ATOM 699 N N . GLU A 1 98 ? -5.045 7.816 6.505 1.00 68.50 98 GLU A N 1
ATOM 700 C CA . GLU A 1 98 ? -5.034 9.284 6.348 1.00 68.50 98 GLU A CA 1
ATOM 701 C C . GLU A 1 98 ? -3.671 9.875 5.921 1.00 68.50 98 GLU A C 1
ATOM 703 O O . GLU A 1 98 ? -3.601 11.032 5.524 1.00 68.50 98 GLU A O 1
ATOM 708 N N . ALA A 1 99 ? -2.594 9.081 5.929 1.00 59.84 99 ALA A N 1
ATOM 709 C CA . ALA A 1 99 ? -1.273 9.503 5.468 1.00 59.84 99 ALA A CA 1
ATOM 710 C C . ALA A 1 99 ? -0.372 8.340 5.001 1.00 59.84 99 ALA A C 1
ATOM 712 O O . ALA A 1 99 ? 0.820 8.338 5.293 1.00 59.84 99 ALA A O 1
ATOM 713 N N . ALA A 1 100 ? -0.878 7.352 4.250 1.00 57.47 100 ALA A N 1
ATOM 714 C CA . ALA A 1 100 ? 0.028 6.500 3.456 1.00 57.47 100 ALA A CA 1
ATOM 715 C C . ALA A 1 100 ? 0.478 7.219 2.180 1.00 57.47 100 ALA A C 1
ATOM 717 O O . ALA A 1 100 ? 0.307 6.739 1.064 1.00 57.47 100 ALA A O 1
ATOM 718 N N . VAL A 1 101 ? 1.073 8.387 2.372 1.00 57.94 101 VAL A N 1
ATOM 719 C CA . VAL A 1 101 ? 2.110 8.885 1.489 1.00 57.94 101 VAL A CA 1
ATOM 720 C C . VAL A 1 101 ? 3.321 8.881 2.401 1.00 57.94 101 VAL A C 1
ATOM 722 O O . VAL A 1 101 ? 3.393 9.660 3.349 1.00 57.94 101 VAL A O 1
ATOM 725 N N . CYS A 1 102 ? 4.215 7.919 2.191 1.00 60.47 102 CYS A N 1
ATOM 726 C CA . CYS A 1 102 ? 5.585 8.037 2.669 1.00 60.47 102 CYS A CA 1
ATOM 727 C C . CYS A 1 102 ? 6.031 9.493 2.442 1.00 60.47 102 CYS A C 1
ATOM 729 O O . CYS A 1 102 ? 5.738 10.043 1.380 1.00 60.47 102 CYS A O 1
ATOM 731 N N . SER A 1 103 ? 6.650 10.155 3.429 1.00 65.56 103 SER A N 1
ATOM 732 C CA . SER A 1 103 ? 7.168 11.516 3.204 1.00 65.56 103 SER A CA 1
ATOM 733 C C . SER A 1 103 ? 7.970 11.548 1.899 1.00 65.56 103 SER A C 1
ATOM 735 O O . SER A 1 103 ? 8.523 10.519 1.529 1.00 65.56 103 SER A O 1
ATOM 737 N N . GLU A 1 104 ? 8.070 12.674 1.187 1.00 61.53 104 GLU A N 1
ATOM 738 C CA . GLU A 1 104 ? 8.808 12.716 -0.096 1.00 61.53 104 GLU A CA 1
ATOM 739 C C . GLU A 1 104 ? 10.199 12.050 0.001 1.00 61.53 104 GLU A C 1
ATOM 741 O O . GLU A 1 104 ? 10.636 11.356 -0.915 1.00 61.53 104 GLU A O 1
ATOM 746 N N . THR A 1 105 ? 10.842 12.155 1.165 1.00 69.62 105 THR A N 1
ATOM 747 C CA . THR A 1 105 ? 12.098 11.482 1.520 1.00 69.62 105 THR A CA 1
ATOM 748 C C . THR A 1 105 ? 11.975 9.961 1.708 1.00 69.62 105 THR A C 1
ATOM 750 O O . THR A 1 105 ? 12.820 9.204 1.226 1.00 69.62 105 THR A O 1
ATOM 753 N N . GLU A 1 106 ? 10.953 9.475 2.416 1.00 62.69 106 GLU A N 1
ATOM 754 C CA . GLU A 1 106 ? 10.693 8.036 2.592 1.00 62.69 106 GLU A CA 1
ATOM 755 C C . GLU A 1 106 ? 10.209 7.395 1.288 1.00 62.69 106 GLU A C 1
ATOM 757 O O . GLU A 1 106 ? 10.613 6.279 0.972 1.00 62.69 106 GLU A O 1
ATOM 762 N N . ALA A 1 107 ? 9.413 8.124 0.503 1.00 63.19 107 ALA A N 1
ATOM 763 C CA . ALA A 1 107 ? 9.008 7.757 -0.843 1.00 63.19 107 ALA A CA 1
ATOM 764 C C . ALA A 1 107 ? 10.246 7.597 -1.717 1.00 63.19 107 ALA A C 1
ATOM 766 O O . ALA A 1 107 ? 10.438 6.539 -2.302 1.00 63.19 107 ALA A O 1
ATOM 767 N N . ALA A 1 108 ? 11.145 8.586 -1.716 1.00 69.06 108 ALA A N 1
ATOM 768 C CA . ALA A 1 108 ? 12.409 8.525 -2.442 1.00 69.06 108 ALA A CA 1
ATOM 769 C C . ALA A 1 108 ? 13.293 7.349 -1.996 1.00 69.06 108 ALA A C 1
ATOM 771 O O . ALA A 1 108 ? 13.944 6.726 -2.827 1.00 69.06 108 ALA A O 1
ATOM 772 N N . THR A 1 109 ? 13.287 7.001 -0.707 1.00 67.12 109 THR A N 1
ATOM 773 C CA . THR A 1 109 ? 14.059 5.866 -0.174 1.00 67.12 109 THR A CA 1
ATOM 774 C C . THR A 1 109 ? 13.460 4.517 -0.588 1.00 67.12 109 THR A C 1
ATOM 776 O O . THR A 1 109 ? 14.198 3.595 -0.922 1.00 67.12 109 THR A O 1
ATOM 779 N N . LEU A 1 110 ? 12.130 4.388 -0.604 1.00 63.62 110 LEU A N 1
ATOM 780 C CA . LEU A 1 110 ? 11.428 3.182 -1.061 1.00 63.62 110 LEU A CA 1
ATOM 781 C C . LEU A 1 110 ? 11.507 3.015 -2.589 1.00 63.62 110 LEU A C 1
ATOM 783 O 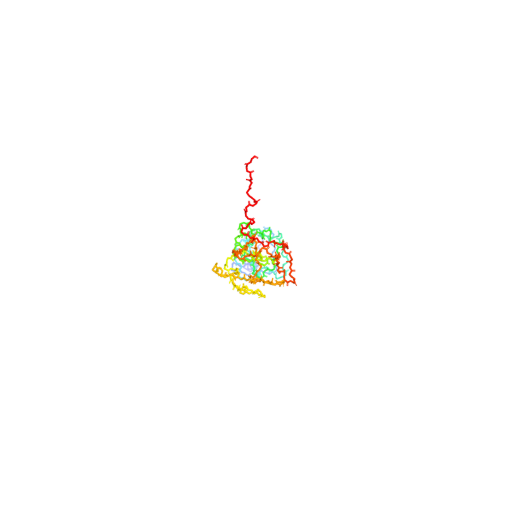O . LEU A 1 110 ? 11.737 1.908 -3.063 1.00 63.62 110 LEU A O 1
ATOM 787 N N . ILE A 1 111 ? 11.417 4.118 -3.338 1.00 67.88 111 ILE A N 1
ATOM 788 C CA . ILE A 1 111 ? 11.686 4.213 -4.783 1.00 67.88 111 ILE A CA 1
ATOM 789 C C . ILE A 1 111 ? 13.129 3.774 -5.078 1.00 67.88 111 ILE A C 1
ATOM 791 O O . ILE A 1 111 ? 13.355 2.959 -5.969 1.00 67.88 111 ILE A O 1
ATOM 795 N N . ALA A 1 112 ? 14.103 4.251 -4.295 1.00 67.19 112 ALA A N 1
ATOM 796 C CA . ALA A 1 112 ? 15.513 3.890 -4.443 1.00 67.19 112 ALA A CA 1
ATOM 797 C C . ALA A 1 112 ? 15.822 2.429 -4.066 1.00 67.19 112 ALA A C 1
ATOM 799 O O . ALA A 1 112 ? 16.783 1.863 -4.582 1.00 67.19 112 ALA A O 1
ATOM 800 N N . ASN A 1 113 ? 15.016 1.815 -3.193 1.00 62.53 113 ASN A N 1
ATOM 801 C CA . ASN A 1 113 ? 15.209 0.443 -2.714 1.00 62.53 113 ASN A CA 1
ATOM 802 C C . ASN A 1 113 ? 14.489 -0.637 -3.547 1.00 62.53 113 ASN A C 1
ATOM 804 O O . ASN A 1 113 ? 14.612 -1.815 -3.216 1.00 62.53 113 ASN A O 1
ATOM 808 N N . GLY A 1 114 ? 13.829 -0.267 -4.652 1.00 58.91 114 GLY A N 1
ATOM 809 C CA . GLY A 1 114 ? 13.616 -1.184 -5.777 1.00 58.91 114 GLY A CA 1
ATOM 810 C C . GLY A 1 114 ? 12.180 -1.623 -6.046 1.00 58.91 114 GLY A C 1
ATOM 811 O O . GLY A 1 114 ? 11.799 -2.720 -5.662 1.00 58.91 114 GLY A O 1
ATOM 812 N N . ASP A 1 115 ? 11.431 -0.796 -6.781 1.00 60.69 115 ASP A N 1
ATOM 813 C CA . ASP A 1 115 ? 10.498 -1.232 -7.845 1.00 60.69 115 ASP A CA 1
ATOM 814 C C . ASP A 1 115 ? 9.747 -0.014 -8.422 1.00 60.69 115 ASP A C 1
ATOM 816 O O . ASP A 1 115 ? 8.519 0.079 -8.387 1.00 60.69 115 ASP A O 1
ATOM 820 N N . VAL A 1 116 ? 10.483 0.963 -8.961 1.00 55.50 116 VAL A N 1
ATOM 821 C CA . VAL A 1 116 ? 9.858 2.051 -9.743 1.00 55.50 116 VAL A CA 1
ATOM 822 C C . VAL A 1 116 ? 9.243 1.495 -11.041 1.00 55.50 116 VAL A C 1
ATOM 824 O O . VAL A 1 116 ? 8.224 1.997 -11.502 1.00 55.50 116 VAL A O 1
ATOM 827 N N . ASP A 1 117 ? 9.777 0.373 -11.539 1.00 55.53 117 ASP A N 1
ATOM 828 C CA . ASP A 1 117 ? 9.339 -0.361 -12.740 1.00 55.53 117 ASP A CA 1
ATOM 829 C C . ASP A 1 117 ? 7.905 -0.923 -12.670 1.00 55.53 117 ASP A C 1
ATOM 831 O O . ASP A 1 117 ? 7.354 -1.359 -13.679 1.00 55.53 117 ASP A O 1
ATOM 835 N N . LYS A 1 118 ? 7.259 -0.923 -11.496 1.00 60.25 118 LYS A N 1
ATOM 836 C CA . LYS A 1 118 ? 5.893 -1.453 -11.327 1.00 60.25 118 LYS A CA 1
ATOM 837 C C . LYS A 1 118 ? 4.798 -0.383 -11.319 1.00 60.25 118 LYS A C 1
ATOM 839 O O . LYS A 1 118 ? 3.630 -0.748 -11.187 1.00 60.25 118 LYS A O 1
ATOM 844 N N . LEU A 1 119 ? 5.139 0.908 -11.420 1.00 57.03 119 LEU A N 1
ATOM 845 C CA . LEU A 1 119 ? 4.170 1.991 -11.202 1.00 57.03 119 LEU A CA 1
ATOM 846 C C . LEU A 1 119 ? 3.536 2.556 -12.485 1.00 57.03 119 LEU A C 1
ATOM 848 O O . LEU A 1 119 ? 2.373 2.951 -12.448 1.00 57.03 119 LEU A O 1
ATOM 852 N N . ASP A 1 120 ? 4.244 2.563 -13.612 1.00 61.44 120 ASP A N 1
ATOM 853 C CA . ASP A 1 120 ? 3.723 3.049 -14.902 1.00 61.44 120 ASP A CA 1
ATOM 854 C C . ASP A 1 120 ? 4.083 2.152 -16.100 1.00 61.44 120 ASP A C 1
ATOM 856 O O . ASP A 1 120 ? 3.633 2.410 -17.216 1.00 61.44 120 ASP A O 1
ATOM 860 N N . GLY A 1 121 ? 4.838 1.070 -15.871 1.00 51.97 121 GLY A N 1
ATOM 861 C CA . GLY A 1 121 ? 5.256 0.145 -16.921 1.00 51.97 121 GLY A CA 1
ATOM 862 C C . GLY A 1 121 ? 6.220 0.756 -17.940 1.00 51.97 121 GLY A C 1
ATOM 863 O O . GLY A 1 121 ? 6.383 0.171 -19.006 1.00 51.97 121 GLY A O 1
ATOM 864 N N . PHE A 1 122 ? 6.843 1.900 -17.637 1.00 50.81 122 PHE A N 1
ATOM 865 C CA . PHE A 1 122 ? 7.876 2.495 -18.477 1.00 50.81 122 PHE A CA 1
ATOM 866 C C . PHE A 1 122 ? 9.208 2.422 -17.735 1.00 50.81 122 PHE A C 1
ATOM 868 O O . PHE A 1 122 ? 9.509 3.217 -16.843 1.00 50.81 122 PHE A O 1
ATOM 875 N N . HIS A 1 123 ? 10.013 1.419 -18.072 1.00 56.97 123 HIS A N 1
ATOM 876 C CA . HIS A 1 123 ? 11.317 1.260 -17.450 1.00 56.97 123 HIS A CA 1
ATOM 877 C C . HIS A 1 123 ? 12.195 2.459 -17.829 1.00 56.97 123 HIS A C 1
ATOM 879 O O . HIS A 1 123 ? 12.406 2.755 -19.004 1.00 56.97 123 HIS A O 1
ATOM 885 N N . ALA A 1 124 ? 12.806 3.125 -16.849 1.00 50.19 124 ALA A N 1
ATOM 886 C CA . ALA A 1 124 ? 13.787 4.185 -17.107 1.00 50.19 124 ALA A CA 1
ATOM 887 C C . ALA A 1 124 ? 15.040 3.686 -17.878 1.00 50.19 124 ALA A C 1
ATOM 889 O O . ALA A 1 124 ? 15.886 4.488 -18.274 1.00 50.19 124 ALA A O 1
ATOM 890 N N . SER A 1 125 ? 15.158 2.373 -18.111 1.00 51.03 125 SER A N 1
ATOM 891 C CA . SER A 1 125 ? 16.153 1.727 -18.974 1.00 51.03 125 SER A CA 1
ATOM 892 C C . SER A 1 125 ? 15.765 1.662 -20.464 1.00 51.03 125 SER A C 1
ATOM 894 O O . SER A 1 125 ? 16.605 1.281 -21.274 1.00 51.03 125 SER A O 1
ATOM 896 N N . GLU A 1 126 ? 14.555 2.089 -20.851 1.00 53.78 126 GLU A N 1
ATOM 897 C CA . GLU A 1 126 ? 14.098 2.200 -22.253 1.00 53.78 126 GLU A CA 1
ATOM 898 C C . GLU A 1 126 ? 14.410 3.561 -22.906 1.00 53.78 126 GLU A C 1
ATOM 900 O O . GLU A 1 126 ? 14.013 3.835 -24.038 1.00 53.78 126 GLU A O 1
ATOM 905 N N . LEU A 1 127 ? 15.184 4.425 -22.243 1.00 54.56 127 LEU A N 1
ATOM 906 C CA . LEU A 1 127 ? 15.789 5.584 -22.897 1.00 54.56 127 LEU A CA 1
ATOM 907 C C . LEU A 1 127 ? 17.119 5.150 -23.515 1.00 54.56 127 LEU A C 1
ATOM 909 O O . LEU A 1 127 ? 18.117 5.021 -22.811 1.00 54.56 127 LEU A O 1
ATOM 913 N N . ALA A 1 128 ? 17.089 4.903 -24.825 1.00 64.12 128 ALA A N 1
ATOM 914 C CA . ALA A 1 128 ? 18.197 4.490 -25.686 1.00 64.12 128 ALA A CA 1
ATOM 915 C C . ALA A 1 128 ? 19.610 4.749 -25.119 1.00 64.12 128 ALA A C 1
ATOM 917 O O . ALA A 1 128 ? 19.982 5.889 -24.813 1.00 64.12 128 ALA A O 1
ATOM 918 N N . GLN A 1 129 ? 20.430 3.698 -25.025 1.00 80.81 129 GLN A N 1
ATOM 919 C CA . GLN A 1 129 ? 21.787 3.823 -24.497 1.00 80.81 129 GLN A CA 1
ATOM 920 C C . GLN A 1 129 ? 22.632 4.703 -25.423 1.00 80.81 129 GLN A C 1
ATOM 922 O O . GLN A 1 129 ? 22.519 4.650 -26.644 1.00 80.81 129 GLN A O 1
ATOM 927 N N . LEU A 1 130 ? 23.510 5.526 -24.853 1.00 82.06 130 LEU A N 1
ATOM 928 C CA . LEU A 1 130 ? 24.431 6.331 -25.649 1.00 82.06 130 LEU A CA 1
ATOM 929 C C . LEU A 1 130 ? 25.364 5.415 -26.457 1.00 82.06 130 LEU A C 1
ATOM 931 O O . LEU A 1 130 ? 25.958 4.499 -25.889 1.00 82.06 130 LEU A O 1
ATOM 935 N N . ALA A 1 131 ? 25.514 5.678 -27.758 1.00 85.25 131 ALA A N 1
ATOM 936 C CA . ALA A 1 131 ? 26.394 4.887 -28.614 1.00 85.25 131 ALA A CA 1
ATOM 937 C C . ALA A 1 131 ? 27.836 4.893 -28.071 1.00 85.25 131 ALA A C 1
ATOM 939 O O . ALA A 1 131 ? 28.479 5.944 -27.991 1.00 85.25 131 ALA A O 1
ATOM 940 N N . THR A 1 132 ? 28.345 3.718 -27.697 1.00 88.56 132 THR A N 1
ATOM 941 C CA . THR A 1 132 ? 29.748 3.513 -27.303 1.00 88.56 132 THR A CA 1
ATOM 942 C C . THR A 1 132 ? 30.483 2.723 -28.380 1.00 88.56 132 THR A C 1
ATOM 944 O O . THR A 1 132 ? 29.856 2.011 -29.161 1.00 88.56 132 THR A O 1
ATOM 947 N N . ALA A 1 133 ? 31.818 2.809 -28.411 1.00 86.62 133 ALA A N 1
ATOM 948 C CA . ALA A 1 133 ? 32.625 2.012 -29.340 1.00 86.62 133 ALA A CA 1
ATOM 949 C C . ALA A 1 133 ? 32.371 0.506 -29.170 1.00 86.62 133 ALA A C 1
ATOM 951 O O . ALA A 1 133 ? 32.241 -0.207 -30.155 1.00 86.62 133 ALA A O 1
ATOM 952 N N . LEU A 1 134 ? 32.212 0.055 -27.922 1.00 87.06 134 LEU A N 1
ATOM 953 C CA . LEU A 1 134 ? 31.931 -1.341 -27.599 1.00 87.06 134 LEU A CA 1
ATOM 954 C C . LEU A 1 134 ? 30.581 -1.797 -28.166 1.00 87.06 134 LEU A C 1
ATOM 956 O O . LEU A 1 134 ? 30.491 -2.894 -28.697 1.00 87.06 134 LEU A O 1
ATOM 960 N N . LEU A 1 135 ? 29.556 -0.944 -28.098 1.00 88.25 135 LEU A N 1
ATOM 961 C CA . LEU A 1 135 ? 28.242 -1.242 -28.668 1.00 88.25 135 LEU A CA 1
ATOM 962 C C . LEU A 1 135 ? 28.276 -1.247 -30.202 1.00 88.25 135 LEU A C 1
ATOM 964 O O . LEU A 1 135 ? 27.698 -2.125 -30.827 1.00 88.25 135 LEU A O 1
ATOM 968 N N . PHE A 1 136 ? 29.007 -0.304 -30.803 1.00 88.69 136 PHE A N 1
ATOM 969 C CA . PHE A 1 136 ? 29.170 -0.226 -32.256 1.00 88.69 136 PHE A CA 1
ATOM 970 C C . PHE A 1 136 ? 29.968 -1.404 -32.833 1.00 88.69 136 PHE A C 1
ATOM 972 O O . PHE A 1 136 ? 29.751 -1.775 -33.979 1.00 88.69 136 PHE A O 1
ATOM 979 N N . GLN A 1 137 ? 30.868 -1.995 -32.043 1.00 91.69 137 GLN A N 1
ATOM 980 C CA . GLN A 1 137 ? 31.687 -3.165 -32.390 1.00 91.69 137 GLN A CA 1
ATOM 981 C C . GLN A 1 137 ? 31.058 -4.503 -31.997 1.00 91.69 137 GLN A C 1
ATOM 983 O O . GLN A 1 137 ? 31.628 -5.548 -32.305 1.00 91.69 137 GLN A O 1
ATOM 988 N N . ALA A 1 138 ? 29.931 -4.494 -31.279 1.00 91.88 138 ALA A N 1
ATOM 989 C CA . ALA A 1 138 ? 29.362 -5.710 -30.704 1.00 91.88 138 ALA A CA 1
ATOM 990 C C . ALA A 1 138 ? 28.983 -6.734 -31.784 1.00 91.88 138 ALA A C 1
ATOM 992 O O . ALA A 1 138 ? 29.233 -7.926 -31.617 1.00 91.88 138 ALA A O 1
ATOM 993 N N . ASN A 1 139 ? 28.455 -6.246 -32.909 1.00 93.00 139 ASN A N 1
ATOM 994 C CA . ASN A 1 139 ? 28.203 -7.022 -34.114 1.00 93.00 139 ASN A CA 1
ATOM 995 C C . ASN A 1 139 ? 29.037 -6.456 -35.261 1.00 93.00 139 ASN A C 1
ATOM 997 O O . ASN A 1 139 ? 29.018 -5.250 -35.492 1.00 93.00 139 ASN A O 1
ATOM 1001 N N . ALA A 1 140 ? 29.743 -7.308 -36.005 1.00 93.75 140 ALA A N 1
ATOM 1002 C CA . ALA A 1 140 ? 30.443 -6.876 -37.212 1.00 93.75 140 ALA A CA 1
ATOM 1003 C C . ALA A 1 140 ? 29.444 -6.322 -38.240 1.00 93.75 140 ALA A C 1
ATOM 1005 O O . ALA A 1 140 ? 28.351 -6.870 -38.393 1.00 93.75 140 ALA A O 1
ATOM 1006 N N . ALA A 1 141 ? 29.826 -5.256 -38.946 1.00 94.94 141 ALA A N 1
ATOM 1007 C CA . ALA A 1 141 ? 28.991 -4.699 -39.998 1.00 94.94 141 ALA A CA 1
ATOM 1008 C C . ALA A 1 141 ? 28.730 -5.734 -41.107 1.00 94.94 141 ALA A C 1
ATOM 1010 O O . ALA A 1 141 ? 29.593 -6.558 -41.425 1.00 94.94 141 ALA A O 1
ATOM 1011 N N . THR A 1 142 ? 27.542 -5.676 -41.706 1.00 96.12 142 THR A N 1
ATOM 1012 C CA . THR A 1 142 ? 27.112 -6.578 -42.786 1.00 96.12 142 THR A CA 1
ATOM 1013 C C . THR A 1 142 ? 26.573 -5.790 -43.979 1.00 96.12 142 THR A C 1
ATOM 1015 O O . THR A 1 142 ? 26.336 -4.590 -43.869 1.00 96.12 142 THR A O 1
ATOM 1018 N N . GLY A 1 143 ? 26.429 -6.438 -45.137 1.00 95.62 143 GLY A N 1
ATOM 1019 C CA . GLY A 1 143 ? 25.940 -5.809 -46.367 1.00 95.62 143 GLY A CA 1
ATOM 1020 C C . GLY A 1 143 ? 26.742 -6.213 -47.610 1.00 95.62 143 GLY A C 1
ATOM 1021 O O . GLY A 1 143 ? 27.704 -6.978 -47.500 1.00 95.62 143 GLY A O 1
ATOM 1022 N N . PRO A 1 144 ? 26.336 -5.741 -48.802 1.00 95.38 144 PRO A N 1
ATOM 1023 C CA . PRO A 1 144 ? 26.961 -6.099 -50.078 1.00 95.38 144 PRO A CA 1
ATOM 1024 C C . PRO A 1 144 ? 28.314 -5.418 -50.345 1.00 95.38 144 PRO A C 1
ATOM 1026 O O . PRO A 1 144 ? 29.012 -5.845 -51.259 1.00 95.38 144 PRO A O 1
ATOM 1029 N N . MET A 1 145 ? 28.708 -4.403 -49.566 1.00 93.25 145 MET A N 1
ATOM 1030 C CA . MET A 1 145 ? 30.011 -3.746 -49.727 1.00 93.25 145 MET A CA 1
ATOM 1031 C C . MET A 1 145 ? 31.180 -4.727 -49.555 1.00 93.25 145 MET A C 1
ATOM 1033 O O . MET A 1 145 ? 31.175 -5.617 -48.697 1.00 93.25 145 MET A O 1
ATOM 1037 N N . VAL A 1 146 ? 32.252 -4.509 -50.312 1.00 93.19 146 VAL A N 1
ATOM 1038 C CA . VAL A 1 146 ? 33.482 -5.292 -50.174 1.00 93.19 146 VAL A CA 1
ATOM 1039 C C . VAL A 1 146 ? 34.151 -4.960 -48.838 1.00 93.19 146 VAL A C 1
ATOM 1041 O O . VAL A 1 146 ? 34.376 -3.794 -48.514 1.00 93.19 146 VAL A O 1
ATOM 1044 N N . LEU A 1 147 ? 34.486 -6.004 -48.067 1.00 92.88 147 LEU A N 1
ATOM 1045 C CA . LEU A 1 147 ? 35.100 -5.906 -46.733 1.00 92.88 147 LEU A CA 1
ATOM 1046 C C . LEU A 1 147 ? 34.289 -5.055 -45.733 1.00 92.88 147 LEU A C 1
ATOM 1048 O O . LEU A 1 147 ? 34.853 -4.367 -44.886 1.00 92.88 147 LEU A O 1
ATOM 1052 N N . VAL A 1 148 ? 32.957 -5.127 -45.808 1.00 94.06 148 VAL A N 1
ATOM 1053 C CA . VAL A 1 148 ? 32.023 -4.333 -44.990 1.00 94.06 148 VAL A CA 1
ATOM 1054 C C . VAL A 1 148 ? 32.280 -4.394 -43.479 1.00 94.06 148 VAL A C 1
ATOM 1056 O O . VAL A 1 148 ? 32.133 -3.380 -42.803 1.00 94.06 148 VAL A O 1
ATOM 1059 N N . SER A 1 149 ? 32.753 -5.527 -42.951 1.00 93.25 149 SER A N 1
ATOM 1060 C CA . SER A 1 149 ? 33.052 -5.700 -41.522 1.00 93.25 149 SER A CA 1
ATOM 1061 C C . SER A 1 149 ? 34.125 -4.742 -40.989 1.00 93.25 149 SER A C 1
ATOM 1063 O O . SER A 1 149 ? 34.205 -4.543 -39.783 1.00 93.25 149 SER A O 1
ATOM 1065 N N . LEU A 1 150 ? 34.937 -4.142 -41.867 1.00 91.62 150 LEU A N 1
ATOM 1066 C CA . LEU A 1 150 ? 35.966 -3.165 -41.497 1.00 91.62 150 LEU A CA 1
ATOM 1067 C C . LEU A 1 150 ? 35.391 -1.774 -41.163 1.00 91.62 150 LEU A C 1
ATOM 1069 O O . LEU A 1 150 ? 36.105 -0.895 -40.697 1.00 91.62 150 LEU A O 1
ATOM 1073 N N . ILE A 1 151 ? 34.100 -1.522 -41.414 1.00 90.00 151 ILE A N 1
ATOM 1074 C CA . ILE A 1 151 ? 33.483 -0.210 -41.140 1.00 90.00 151 ILE A CA 1
ATOM 1075 C C . ILE A 1 151 ? 33.415 0.077 -39.634 1.00 90.00 151 ILE A C 1
ATOM 1077 O O . ILE A 1 151 ? 33.435 1.241 -39.222 1.00 90.00 151 ILE A O 1
ATOM 1081 N N . ASN A 1 152 ? 33.323 -0.966 -38.808 1.00 92.19 152 ASN A N 1
ATOM 1082 C CA . ASN A 1 152 ? 33.107 -0.833 -37.375 1.00 92.19 152 ASN A CA 1
ATOM 1083 C C . ASN A 1 152 ? 34.106 -1.604 -36.506 1.00 92.19 152 ASN A C 1
ATOM 1085 O O . ASN A 1 152 ? 33.860 -1.713 -35.315 1.00 92.19 152 ASN A O 1
ATOM 1089 N N . ASP A 1 153 ? 35.236 -2.079 -37.032 1.00 89.25 153 ASP A N 1
ATOM 1090 C CA . ASP A 1 153 ? 36.218 -2.890 -36.288 1.00 89.25 153 ASP A CA 1
ATOM 1091 C C . ASP A 1 153 ? 37.355 -2.085 -35.619 1.00 89.25 153 ASP A C 1
ATOM 1093 O O . ASP A 1 153 ? 38.184 -2.655 -34.909 1.00 89.25 153 ASP A O 1
ATOM 1097 N N . ASN A 1 154 ? 37.367 -0.756 -35.798 1.00 87.88 154 ASN A N 1
ATOM 1098 C CA . ASN A 1 154 ? 38.412 0.173 -35.336 1.00 87.88 154 ASN A CA 1
ATOM 1099 C C . ASN A 1 154 ? 39.772 0.044 -36.048 1.00 87.88 154 ASN A C 1
ATOM 1101 O O . ASN A 1 154 ? 40.738 0.674 -35.602 1.00 87.88 154 ASN A O 1
ATOM 1105 N N . ASP A 1 155 ? 39.876 -0.733 -37.129 1.00 85.25 155 ASP A N 1
ATOM 1106 C CA . ASP A 1 155 ? 41.076 -0.774 -37.960 1.00 85.25 155 ASP A CA 1
ATOM 1107 C C . ASP A 1 155 ? 41.107 0.442 -38.897 1.00 85.25 155 ASP A C 1
ATOM 1109 O O . ASP A 1 155 ? 40.144 0.773 -39.582 1.00 85.25 155 ASP A O 1
ATOM 1113 N N . THR A 1 156 ? 42.237 1.148 -38.921 1.00 82.88 156 THR A N 1
ATOM 1114 C CA . THR A 1 156 ? 42.447 2.306 -39.808 1.00 82.88 156 THR A CA 1
ATOM 1115 C C . THR A 1 156 ? 43.382 1.994 -40.977 1.00 82.88 156 THR A C 1
ATOM 1117 O O . THR A 1 156 ? 43.608 2.859 -41.824 1.00 82.88 156 THR A O 1
ATOM 1120 N N . GLY A 1 157 ? 43.947 0.781 -41.031 1.00 84.56 157 GLY A N 1
ATOM 1121 C CA . GLY A 1 157 ? 44.881 0.350 -42.073 1.00 84.56 157 GLY A CA 1
ATOM 1122 C C . GLY A 1 157 ? 44.208 -0.180 -43.339 1.00 84.56 157 GLY A C 1
ATOM 1123 O O . GLY A 1 157 ? 44.808 -0.122 -44.412 1.00 84.56 157 GLY A O 1
ATOM 1124 N N . ASN A 1 158 ? 42.971 -0.662 -43.228 1.00 87.19 158 ASN A N 1
ATOM 1125 C CA . ASN A 1 158 ? 42.203 -1.245 -44.322 1.00 87.19 158 ASN A CA 1
ATOM 1126 C C . ASN A 1 158 ? 40.882 -0.486 -44.511 1.00 87.19 158 ASN A C 1
ATOM 1128 O O . ASN A 1 158 ? 40.380 0.141 -43.584 1.00 87.19 158 ASN A O 1
ATOM 1132 N N . ALA A 1 159 ? 40.325 -0.521 -45.722 1.00 86.56 159 ALA A N 1
ATOM 1133 C CA . ALA A 1 159 ? 39.089 0.186 -46.046 1.00 86.56 159 ALA A CA 1
ATOM 1134 C C . ALA A 1 159 ? 38.057 -0.762 -46.659 1.00 86.56 159 ALA A C 1
ATOM 1136 O O . ALA A 1 159 ? 38.394 -1.578 -47.517 1.00 86.56 159 ALA A O 1
ATOM 1137 N N . ALA A 1 160 ? 36.800 -0.603 -46.248 1.00 90.06 160 ALA A N 1
ATOM 1138 C CA . ALA A 1 160 ? 35.658 -1.141 -46.974 1.00 90.06 160 ALA A CA 1
ATOM 1139 C C . ALA A 1 160 ? 35.392 -0.290 -48.226 1.00 90.06 160 ALA A C 1
ATOM 1141 O O . ALA A 1 160 ? 35.569 0.933 -48.196 1.00 90.06 160 ALA A O 1
ATOM 1142 N N . THR A 1 161 ? 34.950 -0.916 -49.316 1.00 89.19 161 THR A N 1
ATOM 1143 C CA . THR A 1 161 ? 34.686 -0.221 -50.586 1.00 89.19 161 THR A CA 1
ATOM 1144 C C . THR A 1 161 ? 33.278 -0.501 -51.087 1.00 89.19 161 THR A C 1
ATOM 1146 O O . THR A 1 161 ? 32.822 -1.642 -51.040 1.00 89.19 161 THR A O 1
ATOM 1149 N N . ALA A 1 162 ? 32.626 0.552 -51.582 1.00 88.88 162 ALA A N 1
ATOM 1150 C CA . ALA A 1 162 ? 31.426 0.458 -52.400 1.00 88.88 162 ALA A CA 1
ATOM 1151 C C . ALA A 1 162 ? 31.784 0.891 -53.828 1.00 88.88 162 ALA A C 1
ATOM 1153 O O . ALA A 1 162 ? 32.328 1.986 -53.997 1.00 88.88 162 ALA A O 1
ATOM 1154 N N . ASP A 1 163 ? 31.529 0.049 -54.825 1.00 87.69 163 ASP A N 1
ATOM 1155 C CA . ASP A 1 163 ? 31.850 0.309 -56.238 1.00 87.69 163 ASP A CA 1
ATOM 1156 C C . ASP A 1 163 ? 30.625 0.247 -57.169 1.00 87.69 163 ASP A C 1
ATOM 1158 O O . ASP A 1 163 ? 30.729 0.558 -58.361 1.00 87.69 163 ASP A O 1
ATOM 1162 N N . ALA A 1 164 ? 29.447 -0.050 -56.614 1.00 87.62 164 ALA A N 1
ATOM 1163 C CA . ALA A 1 164 ? 28.172 -0.050 -57.317 1.00 87.62 164 ALA A CA 1
ATOM 1164 C C . ALA A 1 164 ? 27.093 0.789 -56.605 1.00 87.62 164 ALA A C 1
ATOM 1166 O O . ALA A 1 164 ? 27.207 1.182 -55.444 1.00 87.62 164 ALA A O 1
ATOM 1167 N N . ILE A 1 165 ? 26.019 1.092 -57.341 1.00 87.00 165 ILE A N 1
ATOM 1168 C CA . ILE A 1 165 ? 24.812 1.718 -56.783 1.00 87.00 165 ILE A CA 1
ATOM 1169 C C . ILE A 1 165 ? 24.094 0.689 -55.894 1.00 87.00 165 ILE A C 1
ATOM 1171 O O . ILE A 1 165 ? 24.103 -0.499 -56.201 1.00 87.00 165 ILE A O 1
ATOM 1175 N N . ASP A 1 166 ? 23.455 1.166 -54.824 1.00 88.31 166 ASP A N 1
ATOM 1176 C CA . ASP A 1 166 ? 22.686 0.375 -53.849 1.00 88.31 166 ASP A CA 1
ATOM 1177 C C . ASP A 1 166 ? 23.506 -0.573 -52.960 1.00 88.31 166 ASP A C 1
ATOM 1179 O O . ASP A 1 166 ? 22.945 -1.408 -52.247 1.00 88.31 166 ASP A O 1
ATOM 1183 N N . GLU A 1 167 ? 24.826 -0.400 -52.913 1.00 92.69 167 GLU A N 1
ATOM 1184 C CA . GLU A 1 167 ? 25.644 -1.041 -51.889 1.00 92.69 167 GLU A CA 1
ATOM 1185 C C . GLU A 1 167 ? 25.539 -0.316 -50.542 1.00 92.69 167 GLU A C 1
ATOM 1187 O O . GLU A 1 167 ? 25.426 0.910 -50.471 1.00 92.69 167 GLU A O 1
ATOM 1192 N N . TYR A 1 168 ? 25.573 -1.085 -49.453 1.00 93.38 168 TYR A N 1
ATOM 1193 C CA . TYR A 1 168 ? 25.438 -0.566 -48.096 1.00 93.38 168 TYR A CA 1
ATOM 1194 C C . TYR A 1 168 ? 26.242 -1.386 -47.085 1.00 93.38 168 TYR A C 1
ATOM 1196 O O . TYR A 1 168 ? 26.620 -2.535 -47.332 1.00 93.38 168 TYR A O 1
ATOM 1204 N N . GLY A 1 169 ? 26.481 -0.767 -45.933 1.00 93.75 169 GLY A N 1
ATOM 1205 C CA . GLY A 1 169 ? 26.956 -1.425 -44.728 1.00 93.75 169 GLY A CA 1
ATOM 1206 C C . GLY A 1 169 ? 26.046 -1.057 -43.565 1.00 93.75 169 GLY A C 1
ATOM 1207 O O . GLY A 1 169 ? 25.744 0.120 -43.370 1.00 93.75 169 GLY A O 1
ATOM 1208 N N . GLU A 1 170 ? 25.604 -2.053 -42.807 1.00 94.12 170 GLU A N 1
ATOM 1209 C CA . GLU A 1 170 ? 24.721 -1.889 -41.653 1.00 94.12 170 GLU A CA 1
ATOM 1210 C C . GLU A 1 170 ? 25.336 -2.489 -40.387 1.00 94.12 170 GLU A C 1
ATOM 1212 O O . GLU A 1 170 ? 26.090 -3.461 -40.447 1.00 94.12 170 GLU A O 1
ATOM 1217 N N . VAL A 1 171 ? 25.007 -1.898 -39.236 1.00 93.81 171 VAL A N 1
ATOM 1218 C CA . VAL A 1 171 ? 25.444 -2.347 -37.908 1.00 93.81 171 VAL A CA 1
ATOM 1219 C C . VAL A 1 171 ? 24.217 -2.492 -37.018 1.00 93.81 171 VAL A C 1
ATOM 1221 O O . VAL A 1 171 ? 23.499 -1.517 -36.793 1.00 93.81 171 VAL A O 1
ATOM 1224 N N . ASP A 1 172 ? 24.001 -3.696 -36.492 1.00 91.81 172 ASP A N 1
ATOM 1225 C CA . ASP A 1 172 ? 22.977 -3.957 -35.482 1.00 91.81 172 ASP A CA 1
ATOM 1226 C C . ASP A 1 172 ? 23.529 -3.651 -34.084 1.00 91.81 172 ASP A C 1
ATOM 1228 O O . ASP A 1 172 ? 24.453 -4.312 -33.605 1.00 91.81 172 ASP A O 1
ATOM 1232 N N . PHE A 1 173 ? 22.940 -2.654 -33.426 1.00 86.50 173 PHE A N 1
ATOM 1233 C CA . PHE A 1 173 ? 23.328 -2.206 -32.091 1.00 86.50 173 PHE A CA 1
ATOM 1234 C C . PHE A 1 173 ? 22.765 -3.075 -30.956 1.00 86.50 173 PHE A C 1
ATOM 1236 O O . PHE A 1 173 ? 23.029 -2.764 -29.796 1.00 86.50 173 PHE A O 1
ATOM 1243 N N . ILE A 1 174 ? 22.012 -4.150 -31.244 1.00 84.12 174 ILE A N 1
ATOM 1244 C CA . ILE A 1 174 ? 21.420 -5.104 -30.277 1.00 84.12 174 ILE A CA 1
ATOM 1245 C C . ILE A 1 174 ? 20.307 -4.482 -29.408 1.00 84.12 174 ILE A C 1
ATOM 1247 O O . ILE A 1 174 ? 19.404 -5.178 -28.945 1.00 84.12 174 ILE A O 1
ATOM 1251 N N . SER A 1 175 ? 20.340 -3.169 -29.187 1.00 82.38 175 SER A N 1
ATOM 1252 C CA . SER A 1 175 ? 19.355 -2.405 -28.434 1.00 82.38 175 SER A CA 1
ATOM 1253 C C . SER A 1 175 ? 19.188 -0.991 -28.995 1.00 82.38 175 SER A C 1
ATOM 1255 O O . SER A 1 175 ? 20.022 -0.479 -29.753 1.00 82.38 175 SER A O 1
ATOM 1257 N N . ALA A 1 176 ? 18.091 -0.336 -28.602 1.00 83.75 176 ALA A N 1
ATOM 1258 C CA . ALA A 1 176 ? 17.833 1.053 -28.956 1.00 83.75 176 ALA A CA 1
ATOM 1259 C C . ALA A 1 176 ? 19.006 1.944 -28.509 1.00 83.75 176 ALA A C 1
ATOM 1261 O O . ALA A 1 176 ? 19.341 2.016 -27.324 1.00 83.75 176 ALA A O 1
ATOM 1262 N N . THR A 1 177 ? 19.627 2.628 -29.472 1.00 86.00 177 THR A N 1
ATOM 1263 C CA . THR A 1 177 ? 20.881 3.357 -29.264 1.00 86.00 177 THR A CA 1
ATOM 1264 C C . THR A 1 177 ? 20.764 4.807 -29.708 1.00 86.00 177 THR A C 1
ATOM 1266 O O . THR A 1 177 ? 20.344 5.110 -30.823 1.00 86.00 177 THR A O 1
ATOM 1269 N N . LEU A 1 178 ? 21.188 5.727 -28.843 1.00 86.88 178 LEU A N 1
ATOM 1270 C CA . LEU A 1 178 ? 21.222 7.153 -29.126 1.00 86.88 178 LEU A CA 1
ATOM 1271 C C . LEU A 1 178 ? 22.536 7.536 -29.818 1.00 86.88 178 LEU A C 1
ATOM 1273 O O . LEU A 1 178 ? 23.600 7.596 -29.189 1.00 86.88 178 LEU A O 1
ATOM 1277 N N . ILE A 1 179 ? 22.445 7.896 -31.099 1.00 86.62 179 ILE A N 1
ATOM 1278 C CA . ILE A 1 179 ? 23.558 8.432 -31.893 1.00 86.62 179 ILE A CA 1
ATOM 1279 C C . ILE A 1 179 ? 23.438 9.958 -31.957 1.00 86.62 179 ILE A C 1
ATOM 1281 O O . ILE A 1 179 ? 22.551 10.503 -32.604 1.00 86.62 179 ILE A O 1
ATOM 1285 N N . LYS A 1 180 ? 24.349 10.680 -31.290 1.00 86.44 180 LYS A N 1
ATOM 1286 C CA . LYS A 1 180 ? 24.345 12.161 -31.287 1.00 86.44 180 LYS A CA 1
ATOM 1287 C C . LYS A 1 180 ? 25.069 12.777 -32.481 1.00 86.44 180 LYS A C 1
ATOM 1289 O O . LYS A 1 180 ? 24.783 13.907 -32.863 1.00 86.44 180 LYS A O 1
ATOM 1294 N N . ARG A 1 181 ? 26.088 12.088 -32.995 1.00 85.62 181 ARG A N 1
ATOM 1295 C CA . ARG A 1 181 ? 26.952 12.545 -34.086 1.00 85.62 181 ARG A CA 1
ATOM 1296 C C . ARG A 1 181 ? 27.452 11.332 -34.852 1.00 85.62 181 ARG A C 1
ATOM 1298 O O . ARG A 1 181 ? 27.835 10.344 -34.235 1.00 85.62 181 ARG A O 1
ATOM 1305 N N . TRP A 1 182 ? 27.515 11.463 -36.169 1.00 85.88 182 TRP A N 1
ATOM 1306 C CA . TRP A 1 182 ? 28.086 10.470 -37.068 1.00 85.88 182 TRP A CA 1
ATOM 1307 C C . TRP A 1 182 ? 29.275 11.067 -37.823 1.00 85.88 182 TRP A C 1
ATOM 1309 O O . TRP A 1 182 ? 29.277 12.257 -38.157 1.00 85.88 182 TRP A O 1
ATOM 1319 N N . ARG A 1 183 ? 30.306 10.256 -38.070 1.00 83.69 183 ARG A N 1
ATOM 1320 C CA . ARG A 1 183 ? 31.447 10.626 -38.909 1.00 83.69 183 ARG A CA 1
ATOM 1321 C C . ARG A 1 183 ? 31.982 9.387 -39.612 1.00 83.69 183 ARG A C 1
ATOM 1323 O O . ARG A 1 183 ? 32.348 8.427 -38.951 1.00 83.69 183 ARG A O 1
ATOM 1330 N N . GLN A 1 184 ? 32.117 9.481 -40.928 1.00 80.88 184 GLN A N 1
ATOM 1331 C CA . GLN A 1 184 ? 32.791 8.494 -41.762 1.00 80.88 184 GLN A CA 1
ATOM 1332 C C . GLN A 1 184 ? 34.085 9.100 -42.311 1.00 80.88 184 GLN A C 1
ATOM 1334 O O . GLN A 1 184 ? 34.131 10.286 -42.656 1.00 80.88 184 GLN A O 1
ATOM 1339 N N . PHE A 1 185 ? 35.140 8.296 -42.370 1.00 76.25 185 PHE A N 1
ATOM 1340 C CA . PHE A 1 185 ? 36.400 8.659 -43.007 1.00 76.25 185 PHE A CA 1
ATOM 1341 C C . PHE A 1 185 ? 36.570 7.827 -44.273 1.00 76.25 185 PHE A C 1
ATOM 1343 O O . PHE A 1 185 ? 36.206 6.658 -44.303 1.00 76.25 185 PHE A O 1
ATOM 1350 N N . GLY A 1 186 ? 37.096 8.454 -45.319 1.00 76.75 186 GLY A N 1
ATOM 1351 C CA . GLY A 1 186 ? 37.463 7.782 -46.558 1.00 76.75 186 GLY A CA 1
ATOM 1352 C C . GLY A 1 186 ? 38.974 7.740 -46.741 1.00 76.75 186 GLY A C 1
ATOM 1353 O O . GLY A 1 186 ? 39.724 8.305 -45.941 1.00 76.75 186 GLY A O 1
ATOM 1354 N N . THR A 1 187 ? 39.418 7.105 -47.821 1.00 75.44 187 THR A N 1
ATOM 1355 C CA . THR A 1 187 ? 40.840 7.046 -48.179 1.00 75.44 187 THR A CA 1
ATOM 1356 C C . THR A 1 187 ? 41.206 8.160 -49.162 1.00 75.44 187 THR A C 1
ATOM 1358 O O . THR A 1 187 ? 40.344 8.841 -49.722 1.00 75.44 187 THR A O 1
ATOM 1361 N N . THR A 1 188 ? 42.503 8.344 -49.416 1.00 74.31 188 THR A N 1
ATOM 1362 C CA . THR A 1 188 ? 42.995 9.259 -50.462 1.00 74.31 188 THR A CA 1
ATOM 1363 C C . THR A 1 188 ? 42.583 8.851 -51.875 1.00 74.31 188 THR A C 1
ATOM 1365 O O . THR A 1 188 ? 42.677 9.675 -52.779 1.00 74.31 188 THR A O 1
ATOM 1368 N N . ASN A 1 189 ? 42.133 7.609 -52.065 1.00 72.62 189 ASN A N 1
ATOM 1369 C CA . ASN A 1 189 ? 41.750 7.056 -53.361 1.00 72.62 189 ASN A CA 1
ATOM 1370 C C . ASN A 1 189 ? 40.249 7.202 -53.642 1.00 72.62 189 ASN A C 1
ATOM 1372 O O . ASN A 1 189 ? 39.768 6.654 -54.627 1.00 72.62 189 ASN A O 1
ATOM 1376 N N . ASN A 1 1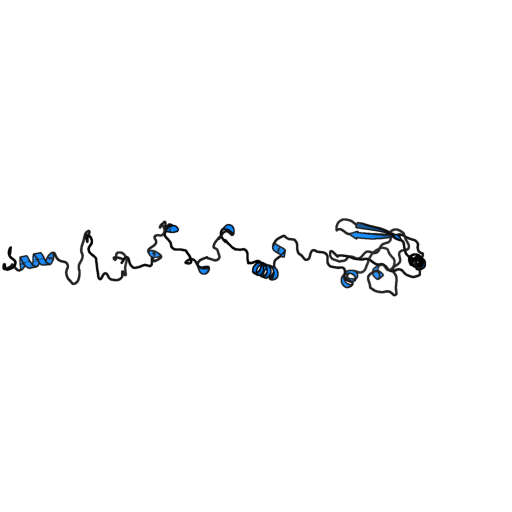90 ? 39.514 7.938 -52.800 1.00 74.38 190 ASN A N 1
ATOM 1377 C CA . ASN A 1 190 ? 38.148 8.328 -53.117 1.00 74.38 190 ASN A CA 1
ATOM 1378 C C . ASN A 1 190 ? 38.160 9.176 -54.396 1.00 74.38 190 ASN A C 1
ATOM 1380 O O . ASN A 1 190 ? 38.690 10.288 -54.416 1.00 74.38 190 ASN A O 1
ATOM 1384 N N . ASP A 1 191 ? 37.548 8.653 -55.449 1.00 75.12 191 ASP A N 1
ATOM 1385 C CA . ASP A 1 191 ? 37.419 9.274 -56.770 1.00 75.12 191 ASP A CA 1
ATOM 1386 C C . ASP A 1 191 ? 36.432 10.458 -56.797 1.00 75.12 191 ASP A C 1
ATOM 1388 O O . ASP A 1 191 ? 36.301 11.152 -57.805 1.00 75.12 191 ASP A O 1
ATOM 1392 N N . GLY A 1 192 ? 35.780 10.741 -55.664 1.00 76.25 192 GLY A N 1
ATOM 1393 C CA . GLY A 1 192 ? 34.892 11.887 -55.487 1.00 76.25 192 GLY A CA 1
ATOM 1394 C C . GLY A 1 192 ? 33.559 11.744 -56.208 1.00 76.25 192 GLY A C 1
ATOM 1395 O O . GLY A 1 192 ? 32.822 12.726 -56.304 1.00 76.25 192 GLY A O 1
ATOM 1396 N N . VAL A 1 193 ? 33.249 10.546 -56.703 1.00 74.31 193 VAL A N 1
ATOM 1397 C CA . VAL A 1 193 ? 31.945 10.226 -57.273 1.00 74.31 193 VAL A CA 1
ATOM 1398 C C . VAL A 1 193 ? 31.101 9.444 -56.258 1.00 74.31 193 VAL A C 1
ATOM 1400 O O . VAL A 1 193 ? 31.585 8.985 -55.222 1.00 74.31 193 VAL A O 1
ATOM 1403 N N . GLY A 1 194 ? 29.791 9.390 -56.500 1.00 79.44 194 GLY A N 1
ATOM 1404 C CA . GLY A 1 194 ? 28.826 8.754 -55.599 1.00 79.44 194 GLY A CA 1
ATOM 1405 C C . GLY A 1 194 ? 28.192 9.695 -54.564 1.00 79.44 194 GLY A C 1
ATOM 1406 O O . GLY A 1 194 ? 28.714 10.764 -54.229 1.00 79.44 194 GLY A O 1
ATOM 1407 N N . ARG A 1 195 ? 27.012 9.293 -54.085 1.00 85.19 195 ARG A N 1
ATOM 1408 C CA . ARG A 1 195 ? 26.250 9.950 -53.014 1.00 85.19 195 ARG A CA 1
ATOM 1409 C C . ARG A 1 195 ? 25.878 8.895 -51.979 1.00 85.19 195 ARG A C 1
ATOM 1411 O O . ARG A 1 195 ? 25.512 7.784 -52.347 1.00 85.19 195 ARG A O 1
ATOM 1418 N N . TRP A 1 196 ? 25.949 9.262 -50.708 1.00 88.00 196 TRP A N 1
ATOM 1419 C CA . TRP A 1 196 ? 25.621 8.395 -49.584 1.00 88.00 196 TRP A CA 1
ATOM 1420 C C . TRP A 1 196 ? 24.268 8.774 -48.990 1.00 88.00 196 TRP A C 1
ATOM 1422 O O . TRP A 1 196 ? 23.827 9.925 -49.072 1.00 88.00 196 TRP A O 1
ATOM 1432 N N . LYS A 1 197 ? 23.633 7.795 -48.355 1.00 90.44 197 LYS A N 1
ATOM 1433 C CA . LYS A 1 197 ? 22.457 7.982 -47.509 1.00 90.44 197 LYS A CA 1
ATOM 1434 C C . LYS A 1 197 ? 22.727 7.381 -46.135 1.00 90.44 197 LYS A C 1
ATOM 1436 O O . LYS A 1 197 ? 23.425 6.376 -46.026 1.00 90.44 197 LYS A O 1
ATOM 1441 N N . LEU A 1 198 ? 22.178 8.005 -45.105 1.00 92.69 198 LEU A N 1
ATOM 1442 C CA . LEU A 1 198 ? 22.133 7.494 -43.747 1.00 92.69 198 LEU A CA 1
ATOM 1443 C C . LEU A 1 198 ? 20.689 7.110 -43.449 1.00 92.69 198 LEU A C 1
ATOM 1445 O O . LEU A 1 198 ? 19.788 7.937 -43.592 1.00 92.69 198 LEU A O 1
ATOM 1449 N N . GLN A 1 199 ? 20.484 5.861 -43.051 1.00 93.81 199 GLN A N 1
ATOM 1450 C CA . GLN A 1 199 ? 19.175 5.310 -42.719 1.00 93.81 199 GLN A CA 1
ATOM 1451 C C . GLN A 1 199 ? 19.218 4.702 -41.311 1.00 93.81 199 GLN A C 1
ATOM 1453 O O . GLN A 1 199 ? 20.290 4.323 -40.836 1.00 93.81 199 GLN A O 1
ATOM 1458 N N . TYR A 1 200 ? 18.070 4.614 -40.642 1.00 92.75 200 TYR A N 1
ATOM 1459 C CA . TYR A 1 200 ? 17.913 3.891 -39.377 1.00 92.75 200 TYR A CA 1
ATOM 1460 C C . TYR A 1 200 ? 16.700 2.963 -39.443 1.00 92.75 200 TYR A C 1
ATOM 1462 O O . TYR A 1 200 ? 15.752 3.231 -40.176 1.00 92.75 200 TYR A O 1
ATOM 1470 N N . TRP A 1 201 ? 16.738 1.868 -38.691 1.00 91.12 201 TRP A N 1
ATOM 1471 C CA . TRP A 1 201 ? 15.622 0.933 -38.572 1.00 91.12 201 TRP A CA 1
ATOM 1472 C C . TRP A 1 201 ? 14.766 1.307 -37.359 1.00 91.12 201 TRP A C 1
ATOM 1474 O O . TRP A 1 201 ? 15.301 1.451 -36.258 1.00 91.12 201 TRP A O 1
ATOM 1484 N N . ASP A 1 202 ? 13.458 1.479 -37.547 1.00 88.31 202 ASP A N 1
ATOM 1485 C CA . ASP A 1 202 ? 12.520 1.833 -36.467 1.00 88.31 202 ASP A CA 1
ATOM 1486 C C . ASP A 1 202 ? 11.816 0.623 -35.826 1.00 88.31 202 ASP A C 1
ATOM 1488 O O . ASP A 1 202 ? 11.094 0.781 -34.843 1.00 88.31 202 ASP A O 1
ATOM 1492 N N . GLY A 1 203 ? 12.058 -0.583 -36.348 1.00 86.56 203 GLY A N 1
ATOM 1493 C CA . GLY A 1 203 ? 11.375 -1.818 -35.951 1.00 86.56 203 GLY A CA 1
ATOM 1494 C C . GLY A 1 203 ? 10.564 -2.438 -37.088 1.00 86.56 203 GLY A C 1
ATOM 1495 O O . GLY A 1 203 ? 10.481 -3.664 -37.155 1.00 86.56 203 GLY A O 1
ATOM 1496 N N . ASP A 1 204 ? 10.071 -1.611 -38.012 1.00 90.56 204 ASP A N 1
ATOM 1497 C CA . ASP A 1 204 ? 9.151 -2.010 -39.079 1.00 90.56 204 ASP A CA 1
ATOM 1498 C C . ASP A 1 204 ? 9.691 -1.690 -40.481 1.00 90.56 204 ASP A C 1
ATOM 1500 O O . ASP A 1 204 ? 9.438 -2.439 -41.431 1.00 90.56 204 ASP A O 1
ATOM 1504 N N . ALA A 1 205 ? 10.429 -0.585 -40.631 1.00 92.69 205 ALA A N 1
ATOM 1505 C CA . ALA A 1 205 ? 10.985 -0.145 -41.903 1.00 92.69 205 ALA A CA 1
ATOM 1506 C C . ALA A 1 205 ? 12.308 0.625 -41.754 1.00 92.69 205 ALA A C 1
ATOM 1508 O O . ALA A 1 205 ? 12.653 1.177 -40.707 1.00 92.69 205 ALA A O 1
ATOM 1509 N N . TRP A 1 206 ? 13.051 0.694 -42.862 1.00 93.44 206 TRP A N 1
ATOM 1510 C CA . TRP A 1 206 ? 14.192 1.592 -42.988 1.00 93.44 206 TRP A CA 1
ATOM 1511 C C . TRP A 1 206 ? 13.695 3.015 -43.216 1.00 93.44 206 TRP A C 1
ATOM 1513 O O . TRP A 1 206 ? 12.981 3.281 -44.183 1.00 93.44 206 TRP A O 1
ATOM 1523 N N . GLN A 1 207 ? 14.112 3.921 -42.341 1.00 95.44 207 GLN A N 1
ATOM 1524 C CA . GLN A 1 207 ? 13.799 5.339 -42.400 1.00 95.44 207 GLN A CA 1
ATOM 1525 C C . GLN A 1 207 ? 15.012 6.127 -42.879 1.00 95.44 207 GLN A C 1
ATOM 1527 O O . GLN A 1 207 ? 16.133 5.921 -42.407 1.00 95.44 207 GLN A O 1
ATOM 1532 N N . ASP A 1 208 ? 14.781 7.065 -43.792 1.00 93.38 208 ASP A N 1
ATOM 1533 C CA . ASP A 1 208 ? 15.814 7.979 -44.265 1.00 93.38 208 ASP A CA 1
ATOM 1534 C C . ASP A 1 208 ? 16.098 9.040 -43.200 1.00 93.38 208 ASP A C 1
ATOM 1536 O O . ASP A 1 208 ? 15.211 9.788 -42.786 1.00 93.38 208 ASP A O 1
ATOM 1540 N N . TRP A 1 209 ? 17.353 9.117 -42.758 1.00 90.81 209 TRP A N 1
ATOM 1541 C CA . TRP A 1 209 ? 17.815 10.184 -41.876 1.00 90.81 209 TRP A CA 1
ATOM 1542 C C . TRP A 1 209 ? 18.370 11.353 -42.690 1.00 90.81 209 TRP A C 1
ATOM 1544 O O . TRP A 1 209 ? 17.927 12.485 -42.526 1.00 90.81 209 TRP A O 1
ATOM 1554 N N . GLU A 1 210 ? 19.329 11.081 -43.572 1.00 90.44 210 GLU A N 1
ATOM 1555 C CA . GLU A 1 210 ? 19.964 12.088 -44.424 1.00 90.44 210 GLU A CA 1
ATOM 1556 C C . GLU A 1 210 ? 20.335 11.442 -45.758 1.00 90.44 210 GLU A C 1
ATOM 1558 O O . GLU A 1 210 ? 20.984 10.397 -45.792 1.00 90.44 210 GLU A O 1
ATOM 1563 N N . THR A 1 211 ? 19.953 12.060 -46.868 1.00 90.94 211 THR A N 1
ATOM 1564 C CA . THR A 1 211 ? 20.246 11.564 -48.218 1.00 90.94 211 THR A CA 1
ATOM 1565 C C . THR A 1 211 ? 21.156 12.525 -48.966 1.00 90.94 211 THR A C 1
ATOM 1567 O O . THR A 1 211 ? 21.283 13.688 -48.601 1.00 90.94 211 THR A O 1
ATOM 1570 N N . ASP A 1 212 ? 21.729 12.060 -50.075 1.00 87.38 212 ASP A N 1
ATOM 1571 C CA . ASP A 1 212 ? 22.479 12.906 -51.008 1.00 87.38 212 ASP A CA 1
ATOM 1572 C C . ASP A 1 212 ? 23.798 13.460 -50.416 1.00 87.38 212 ASP A C 1
ATOM 1574 O O . ASP A 1 212 ? 24.341 14.471 -50.875 1.00 87.38 212 ASP A O 1
ATOM 1578 N N . ILE A 1 213 ? 24.373 12.764 -49.428 1.00 86.81 213 ILE A N 1
ATOM 1579 C CA . ILE A 1 213 ? 25.638 13.129 -48.779 1.00 86.81 213 ILE A CA 1
ATOM 1580 C C . ILE A 1 213 ? 26.784 12.941 -49.792 1.00 86.81 213 ILE A C 1
ATOM 1582 O O . ILE A 1 213 ? 27.016 11.822 -50.254 1.00 86.81 213 ILE A O 1
ATOM 1586 N N . PRO A 1 214 ? 27.522 13.996 -50.176 1.00 84.56 214 PRO A N 1
ATOM 1587 C CA . PRO A 1 214 ? 28.551 13.884 -51.205 1.00 84.56 214 PRO A CA 1
ATOM 1588 C C . PRO A 1 214 ? 29.809 13.176 -50.685 1.00 84.56 214 PRO A C 1
ATOM 1590 O O . PRO A 1 214 ? 30.300 13.486 -49.595 1.00 84.56 214 PRO A O 1
ATOM 1593 N N . THR A 1 215 ? 30.399 12.296 -51.500 1.00 81.12 215 THR A N 1
ATOM 1594 C CA . THR A 1 215 ? 31.746 11.771 -51.240 1.00 81.12 215 THR A CA 1
ATOM 1595 C C . THR A 1 215 ? 32.749 12.927 -51.256 1.00 81.12 215 THR A C 1
ATOM 1597 O O . THR A 1 215 ? 32.890 13.644 -52.248 1.00 81.12 215 THR A O 1
ATOM 1600 N N . ARG A 1 216 ? 33.464 13.149 -50.146 1.00 72.38 216 ARG A N 1
ATOM 1601 C CA . ARG A 1 216 ? 34.486 14.204 -50.072 1.00 72.38 216 ARG A CA 1
ATOM 1602 C C . ARG A 1 216 ? 35.844 13.664 -50.506 1.00 72.38 216 ARG A C 1
ATOM 1604 O O . ARG A 1 216 ? 36.284 12.627 -50.018 1.00 72.38 216 ARG A O 1
ATOM 1611 N N . THR A 1 217 ? 36.528 14.421 -51.358 1.00 69.38 217 THR A N 1
ATOM 1612 C CA . THR A 1 217 ? 37.954 14.240 -51.656 1.00 69.38 217 THR A CA 1
ATOM 1613 C C . THR A 1 217 ? 38.792 15.195 -50.804 1.00 69.38 217 THR A C 1
ATOM 1615 O O . THR A 1 217 ? 38.288 16.190 -50.270 1.00 69.38 217 THR A O 1
ATOM 1618 N N . THR A 1 218 ? 40.097 14.943 -50.704 1.00 61.88 218 THR A N 1
ATOM 1619 C CA . THR A 1 218 ? 41.073 15.861 -50.088 1.00 61.88 218 THR A CA 1
ATOM 1620 C C . THR A 1 218 ? 41.097 17.253 -50.741 1.00 61.88 218 THR A C 1
ATOM 1622 O O . THR A 1 218 ? 41.479 18.218 -50.083 1.00 61.88 218 THR A O 1
ATOM 1625 N N . ALA A 1 219 ? 40.615 17.402 -51.982 1.00 54.75 219 ALA A N 1
ATOM 1626 C CA . ALA A 1 219 ? 40.482 18.694 -52.664 1.00 54.75 219 ALA A CA 1
ATOM 1627 C C . ALA A 1 219 ? 39.353 19.585 -52.095 1.00 54.75 219 ALA A C 1
ATOM 1629 O O . ALA A 1 219 ? 39.437 20.810 -52.166 1.00 54.75 219 ALA A O 1
ATOM 1630 N N . ASN A 1 220 ? 38.335 19.004 -51.446 1.00 55.62 220 ASN A N 1
ATOM 1631 C CA . ASN A 1 220 ? 37.170 19.733 -50.915 1.00 55.62 220 ASN A CA 1
ATOM 1632 C C . ASN A 1 220 ? 37.400 20.369 -49.525 1.00 55.62 220 ASN A C 1
ATOM 1634 O O . ASN A 1 220 ? 36.438 20.772 -48.867 1.00 55.62 220 ASN A O 1
ATOM 1638 N N . LEU A 1 221 ? 38.645 20.420 -49.037 1.00 52.94 221 LEU A N 1
ATOM 1639 C CA . LEU A 1 221 ? 39.017 21.054 -47.760 1.00 52.94 221 LEU A CA 1
ATOM 1640 C C . LEU A 1 221 ? 39.591 22.470 -47.928 1.00 52.94 221 LEU A C 1
ATOM 1642 O O . LEU A 1 221 ? 39.731 23.188 -46.942 1.00 52.94 221 LEU A O 1
ATOM 1646 N N . VAL A 1 222 ? 39.897 22.894 -49.159 1.00 52.59 222 VAL A N 1
ATOM 1647 C CA . VAL A 1 222 ? 40.583 24.175 -49.421 1.00 52.59 222 VAL A CA 1
ATOM 1648 C C . VAL A 1 222 ? 39.604 25.341 -49.654 1.00 52.59 222 VAL A C 1
ATOM 1650 O O . VAL A 1 222 ? 40.007 26.497 -49.587 1.00 52.59 222 VAL A O 1
ATOM 1653 N N . SER A 1 223 ? 38.306 25.086 -49.866 1.00 53.75 223 SER A N 1
ATOM 1654 C CA . SER A 1 223 ? 37.311 26.133 -50.177 1.00 53.75 223 SER A CA 1
ATOM 1655 C C . SER A 1 223 ? 36.503 26.668 -48.985 1.00 53.75 223 SER A C 1
ATOM 1657 O O . SER A 1 223 ? 35.622 27.498 -49.192 1.00 53.75 223 SER A O 1
ATOM 1659 N N . SER A 1 224 ? 36.776 26.243 -47.745 1.00 49.72 224 SER A N 1
ATOM 1660 C CA . SER A 1 224 ? 36.019 26.705 -46.564 1.00 49.72 224 SER A CA 1
ATOM 1661 C C . SER A 1 224 ? 36.858 27.371 -45.469 1.00 49.72 224 SER A C 1
ATOM 1663 O O . SER A 1 224 ? 36.398 27.472 -44.333 1.00 49.72 224 SER A O 1
ATOM 1665 N N . LEU A 1 225 ? 38.072 27.839 -45.773 1.00 47.56 225 LEU A N 1
ATOM 1666 C CA . LEU A 1 225 ? 38.732 28.812 -44.900 1.00 47.56 225 LEU A CA 1
ATOM 1667 C C . LEU A 1 225 ? 38.183 30.206 -45.239 1.00 47.56 225 LEU A C 1
ATOM 1669 O O . LEU A 1 225 ? 38.210 30.577 -46.414 1.00 47.56 225 LEU A O 1
ATOM 1673 N N . PRO A 1 226 ? 37.681 30.987 -44.264 1.00 47.09 226 PRO A N 1
ATOM 1674 C CA . PRO A 1 226 ? 37.289 32.361 -44.535 1.00 47.09 226 PRO A CA 1
ATOM 1675 C C . PRO A 1 226 ? 38.536 33.125 -44.990 1.00 47.09 226 PRO A C 1
ATOM 1677 O O . PRO A 1 226 ? 39.520 33.205 -44.254 1.00 47.09 226 PRO A O 1
ATOM 1680 N N . GLN A 1 227 ? 38.515 33.663 -46.211 1.00 53.34 227 GLN A N 1
ATOM 1681 C CA . GLN A 1 227 ? 39.507 34.653 -46.611 1.00 53.34 227 GLN A CA 1
ATOM 1682 C C . GLN A 1 227 ? 39.266 35.897 -45.757 1.00 53.34 227 GLN A C 1
ATOM 1684 O O . GLN A 1 227 ? 38.243 36.562 -45.889 1.00 53.34 227 GLN A O 1
ATOM 1689 N N . SER A 1 228 ? 40.187 36.172 -44.838 1.00 48.50 228 SER A N 1
ATOM 1690 C CA . SER A 1 228 ? 40.247 37.448 -44.140 1.00 48.50 228 SER A CA 1
ATOM 1691 C C . SER A 1 228 ? 40.715 38.519 -45.125 1.00 48.50 228 SER A C 1
ATOM 1693 O O . SER A 1 228 ? 41.886 38.523 -45.515 1.00 48.50 228 SER A O 1
ATOM 1695 N N . GLY A 1 229 ? 39.798 39.401 -45.514 1.00 39.22 229 GLY A N 1
ATOM 1696 C CA . GLY A 1 229 ? 40.036 40.625 -46.272 1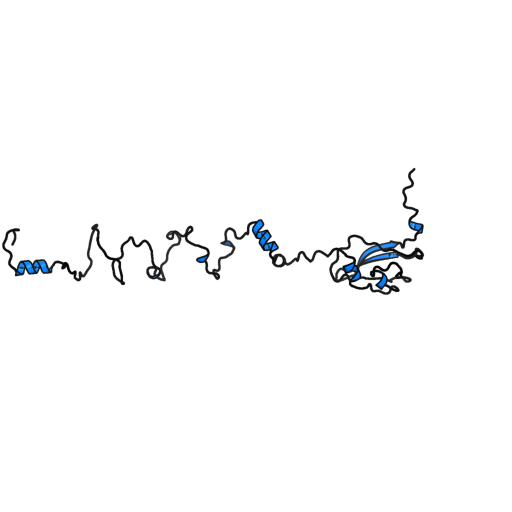.00 39.22 229 GLY A CA 1
ATOM 1697 C C . GLY A 1 229 ? 38.913 41.605 -46.001 1.00 39.22 229 GLY A C 1
ATOM 1698 O O . GLY A 1 229 ? 37.762 41.238 -46.315 1.00 39.22 229 GLY A O 1
#

Secondary structure (DSSP, 8-state):
--STTSPPPHHHHHHHHTTS--TT-----S----TT----S-----STTPPPPTT-----GGGS-TT----GGGS--TTT--GGGS-TT----GGG-TT-S--HHHHHHHHHTT-GGGTSS--TT-S-EEP-HHHHTSS--BSSSBTGGGGSS--SSS--B--STT---B---SS-EE---------TT--S--EEEEEEE-SSSEEEEEEEEEPPPGGGGSS-S----

pLDDT: mean 80.26, std 13.03, range [39.22, 96.12]

Organism: NCBI:txid412755